Protein AF-A0A1Y6JTU7-F1 (afdb_monomer_lite)

pLDDT: mean 84.65, std 9.16, range [39.88, 95.94]

Structure (mmCIF, N/CA/C/O backbone):
data_AF-A0A1Y6JTU7-F1
#
_entry.id   AF-A0A1Y6JTU7-F1
#
loop_
_atom_site.group_PDB
_atom_site.id
_atom_site.type_symbol
_atom_site.label_atom_id
_atom_site.label_alt_id
_atom_site.label_comp_id
_atom_site.label_asym_id
_atom_site.label_entity_id
_atom_site.label_seq_id
_atom_site.pdbx_PDB_ins_code
_atom_site.Cartn_x
_atom_site.Cartn_y
_atom_site.Cartn_z
_atom_site.occupancy
_atom_site.B_iso_or_equiv
_atom_site.auth_seq_id
_atom_site.auth_comp_id
_atom_site.auth_asym_id
_atom_site.auth_atom_id
_atom_site.pdbx_PDB_model_num
ATOM 1 N N . MET A 1 1 ? -37.056 6.960 16.949 1.00 59.41 1 MET A N 1
ATOM 2 C CA . MET A 1 1 ? -37.155 6.283 18.255 1.00 59.41 1 MET A CA 1
ATOM 3 C C . MET A 1 1 ? -38.396 5.424 18.272 1.00 59.41 1 MET A C 1
ATOM 5 O O . MET A 1 1 ? -39.510 5.936 18.278 1.00 59.41 1 MET A O 1
ATOM 9 N N . THR A 1 2 ? -38.186 4.118 18.233 1.00 73.50 2 THR A N 1
ATOM 10 C CA . THR A 1 2 ? -39.236 3.115 18.401 1.00 73.50 2 THR A CA 1
ATOM 11 C C . THR A 1 2 ? -39.762 3.097 19.839 1.00 73.50 2 THR A C 1
ATOM 13 O O . THR A 1 2 ? -39.076 3.515 20.776 1.00 73.50 2 THR A O 1
ATOM 16 N N . THR A 1 3 ? -40.963 2.549 20.032 1.00 71.88 3 THR A N 1
ATOM 17 C CA . THR A 1 3 ? -41.598 2.350 21.348 1.00 71.88 3 THR A CA 1
ATOM 18 C C . THR A 1 3 ? -40.703 1.569 22.319 1.00 71.88 3 THR A C 1
ATOM 20 O O . THR A 1 3 ? -40.728 1.800 23.523 1.00 71.88 3 THR A O 1
ATOM 23 N N . GLN A 1 4 ? -39.867 0.675 21.789 1.00 77.12 4 GLN A N 1
ATOM 24 C CA . GLN A 1 4 ? -38.952 -0.156 22.567 1.00 77.12 4 GLN A CA 1
ATOM 25 C C . GLN A 1 4 ? -37.761 0.641 23.124 1.00 77.12 4 GLN A C 1
ATOM 27 O O . GLN A 1 4 ? -37.420 0.486 24.293 1.00 77.12 4 GLN A O 1
ATOM 32 N N . ASN A 1 5 ? -37.179 1.556 22.340 1.00 82.94 5 ASN A N 1
ATOM 33 C CA . ASN A 1 5 ? -36.104 2.434 22.823 1.00 82.94 5 ASN A CA 1
ATOM 34 C C . ASN A 1 5 ? -36.627 3.477 23.818 1.00 82.94 5 ASN A C 1
ATOM 36 O O . ASN A 1 5 ? -35.924 3.824 24.764 1.00 82.94 5 ASN A O 1
ATOM 40 N N . ALA A 1 6 ? -37.870 3.938 23.644 1.00 86.00 6 ALA A N 1
ATOM 41 C CA . ALA A 1 6 ? -38.525 4.810 24.616 1.00 86.00 6 ALA A CA 1
ATOM 42 C C . ALA A 1 6 ? -38.693 4.112 25.979 1.00 86.00 6 ALA A C 1
ATOM 44 O O . ALA A 1 6 ? -38.326 4.679 27.005 1.00 86.00 6 ALA A O 1
ATOM 45 N N . ALA A 1 7 ? -39.137 2.850 25.983 1.00 86.50 7 ALA A N 1
ATOM 46 C CA . ALA A 1 7 ? -39.297 2.069 27.210 1.00 86.50 7 ALA A CA 1
ATOM 47 C C . ALA A 1 7 ? -37.970 1.797 27.944 1.00 86.50 7 ALA A C 1
ATOM 49 O O . ALA A 1 7 ? -37.950 1.747 29.173 1.00 86.50 7 ALA A O 1
ATOM 50 N N . LEU A 1 8 ? -36.861 1.623 27.217 1.00 88.00 8 LEU A N 1
ATOM 51 C CA . LEU A 1 8 ? -35.533 1.470 27.826 1.00 88.00 8 LEU A CA 1
ATOM 52 C C . LEU A 1 8 ? -34.989 2.802 28.359 1.00 88.00 8 LEU A C 1
ATOM 54 O O . LEU A 1 8 ? -34.438 2.849 29.455 1.00 88.00 8 LEU A O 1
ATOM 58 N N . ARG A 1 9 ? -35.203 3.907 27.635 1.00 90.12 9 ARG A N 1
ATOM 59 C CA . ARG A 1 9 ? -34.860 5.259 28.103 1.00 90.12 9 ARG A CA 1
ATOM 60 C C . ARG A 1 9 ? -35.535 5.594 29.432 1.00 90.12 9 ARG A C 1
ATOM 62 O O . ARG A 1 9 ? -34.923 6.228 30.290 1.00 90.12 9 ARG A O 1
ATOM 69 N N . ASP A 1 10 ? -36.774 5.155 29.622 1.00 91.38 10 ASP A N 1
ATOM 70 C CA . ASP A 1 10 ? -37.523 5.419 30.850 1.00 91.38 10 ASP A CA 1
ATOM 71 C C . ASP A 1 10 ? -36.987 4.664 32.081 1.00 91.38 10 ASP A C 1
ATOM 73 O O . ASP A 1 10 ? -37.331 5.026 33.207 1.00 91.38 10 ASP A O 1
ATOM 77 N N . GLN A 1 11 ? -36.098 3.684 31.889 1.00 91.25 11 GLN A N 1
ATOM 78 C CA . GLN A 1 11 ? -35.405 2.954 32.961 1.00 91.25 11 GLN A CA 1
ATOM 79 C C . GLN A 1 11 ? -34.091 3.628 33.395 1.00 91.25 11 GLN A C 1
ATOM 81 O O . GLN A 1 11 ? -33.487 3.237 34.395 1.00 91.25 11 GLN A O 1
ATOM 86 N N . LEU A 1 12 ? -33.641 4.657 32.672 1.00 92.56 12 LEU A N 1
ATOM 87 C CA . LEU A 1 12 ? -32.449 5.417 33.037 1.00 92.56 12 LEU A CA 1
ATOM 88 C C . LEU A 1 12 ? -32.711 6.309 34.255 1.00 92.56 12 LEU A C 1
ATOM 90 O O . LEU A 1 12 ? -33.793 6.903 34.384 1.00 92.56 12 LEU A O 1
ATOM 94 N N . THR A 1 13 ? -31.686 6.460 35.099 1.00 92.06 13 THR A N 1
ATOM 95 C CA . THR A 1 13 ? -31.641 7.481 36.153 1.00 92.06 13 THR A CA 1
ATOM 96 C C . THR A 1 13 ? -31.798 8.879 35.544 1.00 92.06 13 THR A C 1
ATOM 98 O O . THR A 1 13 ? -31.496 9.074 34.362 1.00 92.06 13 THR A O 1
ATOM 101 N N . PRO A 1 14 ? -32.242 9.885 36.320 1.00 92.94 14 PRO A N 1
ATOM 102 C CA . PRO A 1 14 ? -32.401 11.249 35.813 1.00 92.94 14 PRO A CA 1
ATOM 103 C C . PRO A 1 14 ? -31.131 11.790 35.139 1.00 92.94 14 PRO A C 1
ATOM 105 O O . PRO A 1 14 ? -31.206 12.319 34.033 1.00 92.94 14 PRO A O 1
ATOM 108 N N . THR A 1 15 ? -29.967 11.562 35.756 1.00 90.81 15 THR A N 1
ATOM 109 C CA . THR A 1 15 ? -28.654 11.976 35.239 1.00 90.81 15 THR A CA 1
ATOM 110 C C . THR A 1 15 ? -28.316 11.298 33.908 1.00 90.81 15 THR A C 1
ATOM 112 O O . THR A 1 15 ? -27.954 11.966 32.939 1.00 90.81 15 THR A O 1
ATOM 115 N N . ASN A 1 16 ? -28.481 9.974 33.821 1.00 92.06 16 ASN A N 1
ATOM 116 C CA . ASN A 1 16 ? -28.172 9.220 32.603 1.00 92.06 16 ASN A CA 1
ATOM 117 C C . ASN A 1 16 ? -29.159 9.518 31.474 1.00 92.06 16 ASN A C 1
ATOM 119 O O . ASN A 1 16 ? -28.775 9.522 30.306 1.00 92.06 16 ASN A O 1
ATOM 123 N N . ARG A 1 17 ? -30.419 9.805 31.810 1.00 93.25 17 ARG A N 1
ATOM 124 C CA . ARG A 1 17 ? -31.448 10.199 30.845 1.00 93.25 17 ARG A CA 1
ATOM 125 C C . ARG A 1 17 ? -31.130 11.542 30.203 1.00 93.25 17 ARG A C 1
ATOM 127 O O . ARG A 1 17 ? -31.213 11.656 28.985 1.00 93.25 17 ARG A O 1
ATOM 134 N N . GLU A 1 18 ? -30.740 12.534 31.000 1.00 93.06 18 GLU A N 1
ATOM 135 C CA . GLU A 1 18 ? -30.355 13.847 30.481 1.00 93.06 18 GLU A CA 1
ATOM 136 C C . GLU A 1 18 ? -29.131 13.744 29.563 1.00 93.06 18 GLU A C 1
ATOM 138 O O . GLU A 1 18 ? -29.133 14.289 28.457 1.00 93.06 18 GLU A O 1
ATOM 143 N N . TYR A 1 19 ? -28.120 12.973 29.977 1.00 94.44 19 TYR A N 1
ATOM 144 C CA . TYR A 1 19 ? -26.952 12.693 29.145 1.00 94.44 19 TYR A CA 1
ATOM 145 C C . TYR A 1 19 ? -27.347 12.025 27.821 1.00 94.44 19 TYR A C 1
ATOM 147 O O . TYR A 1 19 ? -26.908 12.444 26.748 1.00 94.44 19 TYR A O 1
ATOM 155 N N . TRP A 1 20 ? -28.185 10.988 27.892 1.00 93.44 20 TRP A N 1
ATOM 156 C CA . TRP A 1 20 ? -28.657 10.235 26.735 1.00 93.44 20 TRP A CA 1
ATOM 157 C C . TRP A 1 20 ? -29.413 11.118 25.740 1.00 93.44 20 TRP A C 1
ATOM 159 O O . TRP A 1 20 ? -29.157 11.057 24.539 1.00 93.44 20 TRP A O 1
ATOM 169 N N . ASP A 1 21 ? -30.304 11.980 26.226 1.00 92.94 21 ASP A N 1
ATOM 170 C CA . ASP A 1 21 ? -31.085 12.873 25.373 1.00 92.94 21 ASP A CA 1
ATOM 171 C C . ASP A 1 21 ? -30.188 13.862 24.621 1.00 92.94 21 ASP A C 1
ATOM 173 O O . ASP A 1 21 ? -30.352 14.061 23.414 1.00 92.94 21 ASP A O 1
ATOM 177 N N . GLN A 1 22 ? -29.185 14.425 25.300 1.00 92.81 22 GLN A N 1
ATOM 178 C CA . GLN A 1 22 ? -28.187 15.285 24.662 1.00 92.81 22 GLN A CA 1
ATOM 179 C C . GLN A 1 22 ? -27.355 14.512 23.629 1.00 92.81 22 GLN A C 1
ATOM 181 O O . GLN A 1 22 ? -27.128 15.004 22.521 1.00 92.81 22 GLN A O 1
ATOM 186 N N . LEU A 1 23 ? -26.938 13.285 23.956 1.00 91.81 23 LEU A N 1
ATOM 187 C CA . LEU A 1 23 ? -26.170 12.425 23.059 1.00 91.81 23 LEU A CA 1
ATOM 188 C C . LEU A 1 23 ? -26.950 12.103 21.777 1.00 91.81 23 LEU A C 1
ATOM 190 O O . LEU A 1 23 ? -26.410 12.245 20.681 1.00 91.81 23 LEU A O 1
ATOM 194 N N . VAL A 1 24 ? -28.223 11.719 21.890 1.00 90.88 24 VAL A N 1
ATOM 195 C CA . VAL A 1 24 ? -29.084 11.394 20.742 1.00 90.88 24 VAL A CA 1
ATOM 196 C C . VAL A 1 24 ? -29.264 12.599 19.824 1.00 90.88 24 VAL A C 1
ATOM 198 O O . VAL A 1 24 ? -29.184 12.448 18.605 1.00 90.88 24 VAL A O 1
ATOM 201 N N . VAL A 1 25 ? -29.464 13.796 20.383 1.00 91.00 25 VAL A N 1
ATOM 202 C CA . VAL A 1 25 ? -29.568 15.030 19.589 1.00 91.00 25 VAL A CA 1
ATOM 203 C C . VAL A 1 25 ? -28.272 15.289 18.818 1.00 91.00 25 VAL A C 1
ATOM 205 O O . VAL A 1 25 ? -28.316 15.582 17.624 1.00 91.00 25 VAL A O 1
ATOM 208 N N . LEU A 1 26 ? -27.114 15.133 19.462 1.00 89.44 26 LEU A N 1
ATOM 209 C CA . LEU A 1 26 ? -25.813 15.331 18.817 1.00 89.44 26 LEU A CA 1
ATOM 210 C C . LEU A 1 26 ? -25.496 14.254 17.766 1.00 89.44 26 LEU A C 1
ATOM 212 O O . LEU A 1 26 ? -24.884 14.560 16.740 1.00 89.44 26 LEU A O 1
ATOM 216 N N . LEU A 1 27 ? -25.929 13.010 17.989 1.00 86.81 27 LEU A N 1
ATOM 217 C CA . LEU A 1 27 ? -25.833 11.919 17.016 1.00 86.81 27 LEU A CA 1
ATOM 218 C C . LEU A 1 27 ? -26.757 12.148 15.812 1.00 86.81 27 LEU A C 1
ATOM 220 O O . LEU A 1 27 ? -26.371 11.839 14.688 1.00 86.81 27 LEU A O 1
ATOM 224 N N . ALA A 1 28 ? -27.942 12.729 16.018 1.00 85.19 28 ALA A N 1
ATOM 225 C CA . ALA A 1 28 ? -28.868 13.088 14.942 1.00 85.19 28 ALA A CA 1
ATOM 226 C C . ALA A 1 28 ? -28.350 14.243 14.065 1.00 85.19 28 ALA A C 1
ATOM 228 O O . ALA A 1 28 ? -28.724 14.347 12.900 1.00 85.19 28 ALA A O 1
ATOM 229 N N . GLN A 1 29 ? -27.470 15.093 14.603 1.00 85.06 29 GLN A N 1
ATOM 230 C CA . GLN A 1 29 ? -26.796 16.159 13.853 1.00 85.06 29 GLN A CA 1
ATOM 231 C C . GLN A 1 29 ? -25.613 15.655 13.010 1.00 85.06 29 GLN A C 1
ATOM 233 O O . GLN A 1 29 ? -25.056 16.421 12.222 1.00 85.06 29 GLN A O 1
ATOM 238 N N . GLN A 1 30 ? -25.202 14.390 13.159 1.00 82.38 30 GLN A N 1
ATOM 239 C CA . GLN A 1 30 ? -24.129 13.825 12.345 1.00 82.38 30 GLN A CA 1
ATOM 240 C C . GLN A 1 30 ? -24.605 13.572 10.905 1.00 82.38 30 GLN A C 1
ATOM 242 O O . GLN A 1 30 ? -25.761 13.219 10.675 1.00 82.38 30 GLN A O 1
ATOM 247 N N . PRO A 1 31 ? -23.711 13.688 9.904 1.00 73.56 31 PRO A N 1
ATOM 248 C CA . PRO A 1 31 ? -24.047 13.442 8.499 1.00 73.56 31 PRO A CA 1
ATOM 249 C C . PRO A 1 31 ? -24.431 11.982 8.211 1.00 73.56 31 PRO A C 1
ATOM 251 O O . PRO A 1 31 ? -24.922 11.675 7.126 1.00 73.56 31 PRO A O 1
ATOM 254 N N . HIS A 1 32 ? -24.153 11.058 9.130 1.00 76.12 32 HIS A N 1
ATOM 255 C CA . HIS A 1 32 ? -24.568 9.664 9.039 1.00 76.12 32 HIS A CA 1
ATOM 256 C C . HIS A 1 32 ? -25.613 9.413 10.115 1.00 76.12 32 HIS A C 1
ATOM 258 O O . HIS A 1 32 ? -25.394 9.712 11.285 1.00 76.12 32 HIS A O 1
ATOM 264 N N . HIS A 1 33 ? -26.768 8.894 9.706 1.00 78.75 33 HIS A N 1
ATOM 265 C CA . HIS A 1 33 ? -27.871 8.670 10.626 1.00 78.75 33 HIS A CA 1
ATOM 266 C C . HIS A 1 33 ? -27.564 7.454 11.502 1.00 78.75 33 HIS A C 1
ATOM 268 O O . HIS A 1 33 ? -27.188 6.394 10.993 1.00 78.75 33 HIS A O 1
ATOM 274 N N . THR A 1 34 ? -27.733 7.594 12.817 1.00 80.81 34 THR A N 1
ATOM 275 C CA . THR A 1 34 ? -27.665 6.439 13.723 1.00 80.81 34 THR A CA 1
ATOM 276 C C . THR A 1 34 ? -28.959 5.655 13.550 1.00 80.81 34 THR A C 1
ATOM 278 O O . THR A 1 34 ? -30.043 6.246 13.563 1.00 80.81 34 THR A O 1
ATOM 281 N N . SER A 1 35 ? -28.865 4.347 13.328 1.00 82.50 35 SER A N 1
ATOM 282 C CA . SER A 1 35 ? -30.056 3.499 13.225 1.00 82.50 35 SER A CA 1
ATOM 283 C C . SER A 1 35 ? -30.702 3.287 14.598 1.00 82.50 35 SER A C 1
ATOM 285 O O . SER A 1 35 ? -30.019 3.309 15.622 1.00 82.50 35 SER A O 1
ATOM 287 N N . ASP A 1 36 ? -32.013 3.031 14.636 1.00 81.25 36 ASP A N 1
ATOM 288 C CA . ASP A 1 36 ? -32.709 2.725 15.896 1.00 81.25 36 ASP A CA 1
ATOM 289 C C . ASP A 1 36 ? -32.134 1.465 16.585 1.00 81.25 36 ASP A C 1
ATOM 291 O O . ASP A 1 36 ? -32.155 1.393 17.810 1.00 81.25 36 ASP A O 1
ATOM 295 N N . ALA A 1 37 ? -31.573 0.512 15.828 1.00 82.94 37 ALA A N 1
ATOM 296 C CA . ALA A 1 37 ? -30.894 -0.672 16.368 1.00 82.94 37 ALA A CA 1
ATOM 297 C C . ALA A 1 37 ? -29.562 -0.323 17.052 1.00 82.94 37 ALA A C 1
ATOM 299 O O . ALA A 1 37 ? -29.305 -0.755 18.166 1.00 82.94 37 ALA A O 1
ATOM 300 N N . GLN A 1 38 ? -28.746 0.536 16.437 1.00 84.38 38 GLN A N 1
ATOM 301 C CA . GLN A 1 38 ? -27.513 1.022 17.065 1.00 84.38 38 GLN A CA 1
ATOM 302 C C . GLN A 1 38 ? -27.799 1.843 18.325 1.00 84.38 38 GLN A C 1
ATOM 304 O O . GLN A 1 38 ? -27.090 1.724 19.318 1.00 84.38 38 GLN A O 1
ATOM 309 N N . LEU A 1 39 ? -28.851 2.669 18.297 1.00 87.94 39 LEU A N 1
ATOM 310 C CA . LEU A 1 39 ? -29.303 3.378 19.491 1.00 87.94 39 LEU A CA 1
ATOM 311 C C . LEU A 1 39 ? -29.757 2.401 20.575 1.00 87.94 39 LEU A C 1
ATOM 313 O O . LEU A 1 39 ? -29.442 2.632 21.733 1.00 87.94 39 LEU A O 1
ATOM 317 N N . HIS A 1 40 ? -30.454 1.323 20.210 1.00 88.19 40 HIS A N 1
ATOM 318 C CA . HIS A 1 40 ? -30.864 0.276 21.143 1.00 88.19 40 HIS A CA 1
ATOM 319 C C . HIS A 1 40 ? -29.658 -0.342 21.860 1.00 88.19 40 HIS A C 1
ATOM 321 O O . HIS A 1 40 ? -29.626 -0.337 23.086 1.00 88.19 40 HIS A O 1
ATOM 327 N N . ASP A 1 41 ? -28.637 -0.771 21.111 1.00 85.88 41 ASP A N 1
ATOM 328 C CA . ASP A 1 41 ? -27.434 -1.403 21.667 1.00 85.88 41 ASP A CA 1
ATOM 329 C C . ASP A 1 41 ? -26.699 -0.487 22.660 1.00 85.88 41 ASP A C 1
ATOM 331 O O . ASP A 1 41 ? -26.290 -0.922 23.739 1.00 85.88 41 ASP A O 1
ATOM 335 N N . LEU A 1 42 ? -26.570 0.805 22.331 1.00 90.56 42 LEU A N 1
ATOM 336 C CA . LEU A 1 42 ? -25.958 1.796 23.222 1.00 90.56 42 LEU A CA 1
ATOM 337 C C . LEU A 1 42 ? -26.777 2.009 24.501 1.00 90.56 42 LEU A C 1
ATOM 339 O O . LEU A 1 42 ? -26.204 2.159 25.579 1.00 90.56 42 LEU A O 1
ATOM 343 N N . LEU A 1 43 ? -28.108 2.019 24.387 1.00 92.00 43 LEU A N 1
ATOM 344 C CA . LEU A 1 43 ? -29.027 2.207 25.510 1.00 92.00 43 LEU A CA 1
ATOM 345 C C . LEU A 1 43 ? -29.004 0.995 26.449 1.00 92.00 43 LEU A C 1
ATOM 347 O O . LEU A 1 43 ? -28.955 1.158 27.666 1.00 92.00 43 LEU A O 1
ATOM 351 N N . THR A 1 44 ? -28.969 -0.217 25.894 1.00 90.94 44 THR A N 1
ATOM 352 C CA . THR A 1 44 ? -28.804 -1.455 26.663 1.00 90.94 44 THR A CA 1
ATOM 353 C C . THR A 1 44 ? -27.448 -1.492 27.366 1.00 90.94 44 THR A C 1
ATOM 355 O O . THR A 1 44 ? -27.390 -1.823 28.548 1.00 90.94 44 THR A O 1
ATOM 358 N N . GLY A 1 45 ? -26.366 -1.094 26.685 1.00 89.50 45 GLY A N 1
ATOM 359 C CA . GLY A 1 45 ? -25.041 -0.976 27.300 1.00 89.50 45 GLY A CA 1
ATOM 360 C C . GLY A 1 45 ? -25.022 0.007 28.475 1.00 89.50 45 GLY A C 1
ATOM 361 O O . GLY A 1 45 ? -24.500 -0.318 29.540 1.00 89.50 45 GLY A O 1
ATOM 362 N N . LEU A 1 46 ? -25.669 1.165 28.316 1.00 92.69 46 LEU A N 1
ATOM 363 C CA . LEU A 1 46 ? -25.789 2.164 29.377 1.00 92.69 46 LEU A CA 1
ATOM 364 C C . LEU A 1 46 ? -26.609 1.659 30.575 1.00 92.69 46 LEU A C 1
ATOM 366 O O . LEU A 1 46 ? -26.252 1.943 31.714 1.00 92.69 46 LEU A O 1
ATOM 370 N N . LEU A 1 47 ? -27.685 0.899 30.347 1.00 92.56 47 LEU A N 1
ATOM 371 C CA . LEU A 1 47 ? -28.472 0.304 31.434 1.00 92.56 47 LEU A CA 1
ATOM 372 C C . LEU A 1 47 ? -27.649 -0.701 32.250 1.00 92.56 47 LEU A C 1
ATOM 374 O O . LEU A 1 47 ? -27.703 -0.676 33.476 1.00 92.56 47 LEU A O 1
ATOM 378 N N . VAL A 1 48 ? -26.827 -1.522 31.592 1.00 92.00 48 VAL A N 1
ATOM 379 C CA . VAL A 1 48 ? -25.909 -2.449 32.278 1.00 92.00 48 VAL A CA 1
ATOM 380 C C . VAL A 1 48 ? -24.846 -1.691 33.082 1.00 92.00 48 VAL A C 1
ATOM 382 O O . VAL A 1 48 ? -24.520 -2.088 34.199 1.00 92.00 48 VAL A O 1
ATOM 385 N N . ALA A 1 49 ? -24.307 -0.593 32.547 1.00 89.75 49 ALA A N 1
ATOM 386 C CA . ALA A 1 49 ? -23.365 0.262 33.272 1.00 89.75 49 ALA A CA 1
ATOM 387 C C . ALA A 1 49 ? -24.025 0.906 34.504 1.00 89.75 49 ALA A C 1
ATOM 389 O O . ALA A 1 49 ? -23.473 0.890 35.603 1.00 89.75 49 ALA A O 1
ATOM 390 N N . GLN A 1 50 ? -25.270 1.362 34.358 1.00 93.62 50 GLN A N 1
ATOM 391 C CA . GLN A 1 50 ? -26.059 1.914 35.454 1.00 93.62 50 GLN A CA 1
ATOM 392 C C . GLN A 1 50 ? -26.321 0.888 36.569 1.00 93.62 50 GLN A C 1
ATOM 394 O O . GLN A 1 50 ? -26.259 1.242 37.746 1.00 93.62 50 GLN A O 1
ATOM 399 N N . GLU A 1 51 ? -26.578 -0.382 36.238 1.00 91.81 51 GLU A N 1
ATOM 400 C CA . GLU A 1 51 ? -26.687 -1.461 37.236 1.00 91.81 51 GLU A CA 1
ATOM 401 C C . GLU A 1 51 ? -25.387 -1.652 38.034 1.00 91.81 51 GLU A C 1
ATOM 403 O O . GLU A 1 51 ? -25.424 -2.042 39.202 1.00 91.81 51 GLU A O 1
ATOM 408 N N . ARG A 1 52 ? -24.239 -1.316 37.436 1.00 90.56 52 ARG A N 1
ATOM 409 C CA . ARG A 1 52 ? -22.916 -1.301 38.082 1.00 90.56 52 ARG A CA 1
ATOM 410 C C . ARG A 1 52 ? -22.600 0.016 38.793 1.00 90.56 52 ARG A C 1
ATOM 412 O O . ARG A 1 52 ? -21.481 0.183 39.265 1.00 90.56 52 ARG A O 1
ATOM 419 N N . GLN A 1 53 ? -23.577 0.918 38.907 1.00 89.00 53 GLN A N 1
ATOM 420 C CA . GLN A 1 53 ? -23.428 2.262 39.475 1.00 89.00 53 GLN A CA 1
ATOM 421 C C . GLN A 1 53 ? -22.457 3.162 38.690 1.00 89.00 53 GLN A C 1
ATOM 423 O O . GLN A 1 53 ? -21.908 4.106 39.253 1.00 89.00 53 GLN A O 1
ATOM 428 N N . GLU A 1 54 ? -22.256 2.891 37.399 1.00 89.62 54 GLU A N 1
ATOM 429 C CA . GLU A 1 54 ? -21.495 3.760 36.501 1.00 89.62 54 GLU A CA 1
ATOM 430 C C . GLU A 1 54 ? -22.429 4.783 35.839 1.00 89.62 54 GLU A C 1
ATOM 432 O O . GLU A 1 54 ? -23.478 4.443 35.278 1.00 89.62 54 GLU A O 1
ATOM 437 N N . ASP A 1 55 ? -22.035 6.055 35.884 1.00 89.81 55 ASP A N 1
ATOM 438 C CA . ASP A 1 55 ? -22.757 7.130 35.204 1.00 89.81 55 ASP A CA 1
ATOM 439 C C . ASP A 1 55 ? -22.440 7.147 33.700 1.00 89.81 55 ASP A C 1
ATOM 441 O O . ASP A 1 55 ? -21.367 6.736 33.251 1.00 89.81 55 ASP A O 1
ATOM 445 N N . ALA A 1 56 ? -23.342 7.706 32.891 1.00 88.69 56 ALA A N 1
ATOM 446 C CA . ALA A 1 56 ? -23.195 7.782 31.436 1.00 88.69 56 ALA A CA 1
ATOM 447 C C . ALA A 1 56 ? -21.897 8.481 30.995 1.00 88.69 56 ALA A C 1
ATOM 449 O O . ALA A 1 56 ? -21.282 8.088 30.005 1.00 88.69 56 ALA A O 1
ATOM 450 N N . SER A 1 57 ? -21.447 9.490 31.745 1.00 88.50 57 SER A N 1
ATOM 451 C CA . SER A 1 57 ? -20.181 10.180 31.481 1.00 88.50 57 SER A CA 1
ATOM 452 C C . SER A 1 57 ? -18.961 9.283 31.701 1.00 88.50 57 SER A C 1
ATOM 454 O O . SER A 1 57 ? -17.968 9.428 30.991 1.00 88.50 57 SER A O 1
ATOM 456 N N . GLN A 1 58 ? -19.034 8.337 32.640 1.00 87.75 58 GLN A N 1
ATOM 457 C CA . GLN A 1 58 ? -17.986 7.349 32.887 1.00 87.75 58 GLN A CA 1
ATOM 458 C C . GLN A 1 58 ? -18.021 6.253 31.822 1.00 87.75 58 GLN A C 1
ATOM 460 O O . GLN A 1 58 ? -16.981 5.928 31.255 1.00 87.75 58 GLN A O 1
ATOM 465 N N . PHE A 1 59 ? -19.214 5.760 31.482 1.00 89.94 59 PHE A N 1
ATOM 466 C CA . PHE A 1 59 ? -19.399 4.723 30.467 1.00 89.94 59 PHE A CA 1
ATOM 467 C C . PHE A 1 59 ? -18.961 5.178 29.064 1.00 89.94 59 PHE A C 1
ATOM 469 O O . PHE A 1 59 ? -18.240 4.464 28.368 1.00 89.94 59 PHE A O 1
ATOM 476 N N . PHE A 1 60 ? -19.355 6.384 28.644 1.00 87.12 60 PHE A N 1
ATOM 477 C CA . PHE A 1 60 ? -19.001 6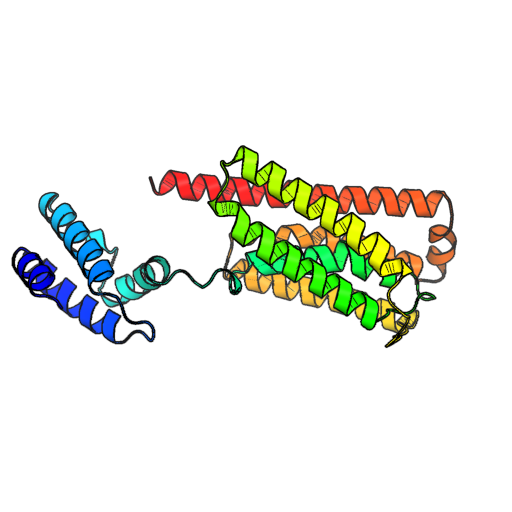.926 27.327 1.00 87.12 60 PHE A CA 1
ATOM 478 C C . PHE A 1 60 ? -17.676 7.708 27.305 1.00 87.12 60 PHE A C 1
ATOM 480 O O . PHE A 1 60 ? -17.203 8.080 26.226 1.00 87.12 60 PHE A O 1
ATOM 487 N N . GLY A 1 61 ? -17.056 7.929 28.470 1.00 85.00 61 GLY A N 1
ATOM 488 C CA . GLY A 1 61 ? -15.717 8.506 28.593 1.00 85.00 61 GLY A CA 1
ATOM 489 C C . GLY A 1 61 ? -15.638 10.023 28.396 1.00 85.00 61 GLY A C 1
ATOM 490 O O . GLY A 1 61 ? -14.676 10.506 27.801 1.00 85.00 61 GLY A O 1
ATOM 491 N N . GLY A 1 62 ? -16.625 10.781 28.877 1.00 89.31 62 GLY A N 1
ATOM 492 C CA . GLY A 1 62 ? -16.603 12.246 28.856 1.00 89.31 62 GLY A CA 1
ATOM 493 C C . GLY A 1 62 ? -17.979 12.886 28.713 1.00 89.31 62 GLY A C 1
ATOM 494 O O . GLY A 1 62 ? -19.013 12.297 29.034 1.00 89.31 62 GLY A O 1
ATOM 495 N N . THR A 1 63 ? -18.000 14.122 28.223 1.00 90.44 63 THR A N 1
ATOM 496 C CA . THR A 1 63 ? -19.236 14.853 27.897 1.00 90.44 63 THR A CA 1
ATOM 497 C C . THR A 1 63 ? -19.947 14.246 26.677 1.00 90.44 63 THR A C 1
ATOM 499 O O . THR A 1 63 ? -19.289 13.611 25.852 1.00 90.44 63 THR A O 1
ATOM 502 N N . PRO A 1 64 ? -21.262 14.477 26.473 1.00 88.19 64 PRO A N 1
ATOM 503 C CA . PRO A 1 64 ? -21.975 13.962 25.298 1.00 88.19 64 PRO A CA 1
ATOM 504 C C . PRO A 1 64 ? -21.315 14.353 23.966 1.00 88.19 64 PRO A C 1
ATOM 506 O O . PRO A 1 64 ? -21.278 13.563 23.026 1.00 88.19 64 PRO A O 1
ATOM 509 N N . ALA A 1 65 ? -20.728 15.552 23.886 1.00 86.88 65 ALA A N 1
ATOM 510 C CA . ALA A 1 65 ? -20.011 16.019 22.699 1.00 86.88 65 ALA A CA 1
ATOM 511 C C . ALA A 1 65 ? -18.706 15.246 22.435 1.00 86.88 65 ALA A C 1
ATOM 513 O O . ALA A 1 65 ? -18.364 14.988 21.278 1.00 86.88 65 ALA A O 1
ATOM 514 N N . GLU A 1 66 ? -17.977 14.866 23.484 1.00 84.88 66 GLU A N 1
ATOM 515 C CA . GLU A 1 66 ? -16.781 14.022 23.381 1.00 84.88 66 GLU A CA 1
ATOM 516 C C . GLU A 1 66 ? -17.158 12.578 23.049 1.00 84.88 66 GLU A C 1
ATOM 518 O O . GLU A 1 66 ? -16.556 11.980 22.155 1.00 84.88 66 GLU A O 1
ATOM 523 N N . ALA A 1 67 ? -18.221 12.067 23.674 1.00 86.75 67 ALA A N 1
ATOM 524 C CA . ALA A 1 67 ? -18.783 10.754 23.399 1.00 86.75 67 ALA A CA 1
ATOM 525 C C . ALA A 1 67 ? -19.235 10.605 21.941 1.00 86.75 67 ALA A C 1
ATOM 527 O O . ALA A 1 67 ? -18.981 9.579 21.322 1.00 86.75 67 ALA A O 1
ATOM 528 N N . VAL A 1 68 ? -19.830 11.632 21.321 1.00 87.94 68 VAL A N 1
ATOM 529 C CA . VAL A 1 68 ? -20.153 11.566 19.885 1.00 87.94 68 VAL A CA 1
ATOM 530 C C . VAL A 1 68 ? -18.904 11.369 19.032 1.00 87.94 68 VAL A C 1
ATOM 532 O O . VAL A 1 68 ? -18.970 10.630 18.052 1.00 87.94 68 VAL A O 1
ATOM 535 N N . ARG A 1 69 ? -17.758 11.968 19.382 1.00 80.81 69 ARG A N 1
ATOM 536 C CA . ARG A 1 69 ? -16.502 11.809 18.622 1.00 80.81 69 ARG A CA 1
ATOM 537 C C . ARG A 1 69 ? -15.915 10.406 18.746 1.00 80.81 69 ARG A C 1
ATOM 539 O O . ARG A 1 69 ? -15.334 9.905 17.786 1.00 80.81 69 ARG A O 1
ATOM 546 N N . THR A 1 70 ? -16.046 9.777 19.909 1.00 80.44 70 THR A N 1
ATOM 547 C CA . THR A 1 70 ? -15.581 8.401 20.125 1.00 80.44 70 THR A CA 1
ATOM 548 C C . THR A 1 70 ? -16.546 7.399 19.494 1.00 80.44 70 THR A C 1
ATOM 550 O O . THR A 1 70 ? -16.121 6.507 18.762 1.00 80.44 70 THR A O 1
ATOM 553 N N . LEU A 1 71 ? -17.852 7.598 19.678 1.00 83.38 71 LEU A N 1
ATOM 554 C CA . LEU A 1 71 ? -18.904 6.750 19.122 1.00 83.38 71 LEU A CA 1
ATOM 555 C C . LEU A 1 71 ? -18.992 6.838 17.600 1.00 83.38 71 LEU A C 1
ATOM 557 O O . LEU A 1 71 ? -19.257 5.822 16.965 1.00 83.38 71 LEU A O 1
ATOM 561 N N . THR A 1 72 ? -18.713 7.996 16.987 1.00 77.12 72 THR A N 1
ATOM 562 C CA . THR A 1 72 ? -18.721 8.122 15.516 1.00 77.12 72 THR A CA 1
ATOM 563 C C . THR A 1 72 ? -17.764 7.131 14.858 1.00 77.12 72 THR A C 1
ATOM 565 O O . THR A 1 72 ? -18.089 6.556 13.821 1.00 77.12 72 THR A O 1
ATOM 568 N N . ALA A 1 73 ? -16.597 6.907 15.467 1.00 68.19 73 ALA A N 1
ATOM 569 C CA . ALA A 1 73 ? -15.599 5.977 14.951 1.00 68.19 73 ALA A CA 1
ATOM 570 C C . ALA A 1 73 ? -16.054 4.509 15.027 1.00 68.19 73 ALA A C 1
ATOM 572 O O . ALA A 1 73 ? -15.665 3.705 14.180 1.00 68.19 73 ALA A O 1
ATOM 573 N N . THR A 1 74 ? -16.881 4.172 16.020 1.00 72.94 74 THR A N 1
ATOM 574 C CA . THR A 1 74 ? -17.363 2.806 16.274 1.00 72.94 74 THR A CA 1
ATOM 575 C C . THR A 1 74 ? -18.659 2.500 15.521 1.00 72.94 74 THR A C 1
ATOM 577 O O . THR A 1 74 ? -18.799 1.423 14.950 1.00 72.94 74 THR A O 1
ATOM 580 N N . LEU A 1 75 ? -19.601 3.447 15.492 1.00 75.06 75 LEU A N 1
ATOM 581 C CA . LEU A 1 75 ? -20.932 3.285 14.892 1.00 75.06 75 LEU A CA 1
ATOM 582 C C . LEU A 1 75 ? -20.913 3.373 13.367 1.00 75.06 75 LEU A C 1
ATOM 584 O O . LEU A 1 75 ? -21.712 2.716 12.698 1.00 75.06 75 LEU A O 1
ATOM 588 N N . TRP A 1 76 ? -19.998 4.168 12.814 1.00 71.38 76 TRP A N 1
ATOM 589 C CA . TRP A 1 76 ? -19.831 4.323 11.373 1.00 71.38 76 TRP A CA 1
ATOM 590 C C . TRP A 1 76 ? -18.403 3.958 10.976 1.00 71.38 76 TRP A C 1
ATOM 592 O O . TRP A 1 76 ? -17.598 4.841 10.655 1.00 71.38 76 TRP A O 1
ATOM 602 N N . PRO A 1 77 ? -18.061 2.654 10.988 1.00 62.66 77 PRO A N 1
ATOM 603 C CA . PRO A 1 77 ? -16.775 2.216 10.482 1.00 62.66 77 PRO A CA 1
ATOM 604 C C . PRO A 1 77 ? -16.640 2.698 9.037 1.00 62.66 77 PRO A C 1
ATOM 606 O O . PRO A 1 77 ? -17.539 2.510 8.212 1.00 62.66 77 PRO A O 1
ATOM 609 N N . ARG A 1 78 ? -15.520 3.367 8.734 1.00 59.50 78 ARG A N 1
ATOM 610 C CA . ARG A 1 78 ? -15.258 3.861 7.378 1.00 59.50 78 ARG A CA 1
ATOM 611 C C . ARG A 1 78 ? -15.397 2.704 6.391 1.00 59.50 78 ARG A C 1
ATOM 613 O O . ARG A 1 78 ? -14.907 1.609 6.684 1.00 59.50 78 ARG A O 1
ATOM 620 N N . PRO A 1 79 ? -16.013 2.933 5.220 1.00 58.69 79 PRO A N 1
ATOM 621 C CA . PRO A 1 79 ? -16.103 1.886 4.226 1.00 58.69 79 PRO A CA 1
ATOM 622 C C . PRO A 1 79 ? -14.697 1.386 3.894 1.00 58.69 79 PRO A C 1
ATOM 624 O O . PRO A 1 79 ? -13.753 2.171 3.780 1.00 58.69 79 PRO A O 1
ATOM 627 N N . TRP A 1 80 ? -14.556 0.068 3.771 1.00 54.75 80 TRP A N 1
ATOM 628 C CA . TRP A 1 80 ? -13.258 -0.604 3.681 1.00 54.75 80 TRP A CA 1
ATOM 629 C C . TRP A 1 80 ? -12.393 -0.071 2.525 1.00 54.75 80 TRP A C 1
ATOM 631 O O . TRP A 1 80 ? -11.173 -0.003 2.653 1.00 54.75 80 TRP A O 1
ATOM 641 N N . TRP A 1 81 ? -13.014 0.400 1.437 1.00 54.09 81 TRP A N 1
ATOM 642 C CA . TRP A 1 81 ? -12.327 0.999 0.289 1.00 54.09 81 TRP A CA 1
ATOM 643 C C . TRP A 1 81 ? -11.679 2.364 0.570 1.00 54.09 81 TRP A C 1
ATOM 645 O O . TRP A 1 81 ? -10.883 2.844 -0.232 1.00 54.09 81 TRP A O 1
ATOM 655 N N . LEU A 1 82 ? -12.007 2.993 1.701 1.00 57.94 82 LEU A N 1
ATOM 656 C CA . LEU A 1 82 ? -11.457 4.272 2.157 1.00 57.94 82 LEU A CA 1
ATOM 657 C C . LEU A 1 82 ? -10.407 4.109 3.270 1.00 57.94 82 LEU A C 1
ATOM 659 O O . LEU A 1 82 ? -9.929 5.105 3.820 1.00 57.94 82 LEU A O 1
ATOM 663 N N . THR A 1 83 ? -10.067 2.872 3.642 1.00 68.56 83 THR A N 1
ATOM 664 C CA . THR A 1 83 ? -9.039 2.600 4.654 1.00 68.56 83 THR A CA 1
ATOM 665 C C . THR A 1 83 ? -7.639 2.759 4.060 1.00 68.56 83 THR A C 1
ATOM 667 O O . THR A 1 83 ? -7.398 2.418 2.900 1.00 68.56 83 THR A O 1
ATOM 670 N N . SER A 1 84 ? -6.686 3.278 4.846 1.00 67.12 84 SER A N 1
ATOM 671 C CA . SER A 1 84 ? -5.282 3.404 4.412 1.00 67.12 84 SER A CA 1
ATOM 672 C C . SER A 1 84 ? -4.666 2.062 4.024 1.00 67.12 84 SER A C 1
ATOM 674 O O . SER A 1 84 ? -3.748 2.015 3.212 1.00 67.12 84 SER A O 1
ATOM 676 N N . ASP A 1 85 ? -5.193 0.976 4.585 1.00 73.38 85 ASP A N 1
ATOM 677 C CA . ASP A 1 85 ? -4.715 -0.381 4.360 1.00 73.38 85 ASP A CA 1
ATOM 678 C C . ASP A 1 85 ? -4.956 -0.844 2.917 1.00 73.38 85 ASP A C 1
ATOM 680 O O . ASP A 1 85 ? -4.173 -1.642 2.409 1.00 73.38 85 ASP A O 1
ATOM 684 N N . LEU A 1 86 ? -5.955 -0.299 2.206 1.00 79.94 86 LEU A N 1
ATOM 685 C CA . LEU A 1 86 ? -6.147 -0.621 0.790 1.00 79.94 86 LEU A CA 1
ATOM 686 C C . LEU A 1 86 ? -5.102 0.056 -0.106 1.00 79.94 86 LEU A C 1
ATOM 688 O O . LEU A 1 86 ? -4.785 -0.478 -1.160 1.00 79.94 86 LEU A O 1
ATOM 692 N N . TRP A 1 87 ? -4.503 1.175 0.313 1.00 83.88 87 TRP A N 1
ATOM 693 C CA . TRP A 1 87 ? -3.413 1.810 -0.440 1.00 83.88 87 TRP A CA 1
ATOM 694 C C . TRP A 1 87 ? -2.128 0.986 -0.422 1.00 83.88 87 TRP A C 1
ATOM 696 O O . TRP A 1 87 ? -1.354 1.050 -1.375 1.00 83.88 87 TRP A O 1
ATOM 706 N N . PHE A 1 88 ? -1.917 0.190 0.627 1.00 86.75 88 PHE A N 1
ATOM 707 C CA . PHE A 1 88 ? -0.736 -0.655 0.766 1.00 86.75 88 PHE A CA 1
ATOM 708 C C . PHE A 1 88 ? -0.518 -1.591 -0.438 1.00 86.75 88 PHE A C 1
ATOM 710 O O . PHE A 1 88 ? 0.538 -1.478 -1.059 1.00 86.75 88 PHE A O 1
ATOM 717 N N . PRO A 1 89 ? -1.475 -2.449 -0.857 1.00 87.19 89 PRO A N 1
ATOM 718 C CA . PRO A 1 89 ? -1.283 -3.317 -2.017 1.00 87.19 89 PRO A CA 1
ATOM 719 C C . PRO A 1 89 ? -1.106 -2.543 -3.328 1.00 87.19 89 PRO A C 1
ATOM 721 O O . PRO A 1 89 ? -0.332 -2.984 -4.169 1.00 87.19 89 PRO A O 1
ATOM 724 N N . PHE A 1 90 ? -1.748 -1.381 -3.514 1.00 89.94 90 PHE A N 1
ATOM 725 C CA . PHE A 1 90 ? -1.525 -0.555 -4.711 1.00 89.94 90 PHE A CA 1
ATOM 726 C C . PHE A 1 90 ? -0.105 0.005 -4.771 1.00 89.94 90 PHE A C 1
ATOM 728 O O . PHE A 1 90 ? 0.533 -0.036 -5.825 1.00 89.94 90 PHE A O 1
ATOM 735 N N . ILE A 1 91 ? 0.402 0.525 -3.653 1.00 88.38 91 ILE A N 1
ATOM 736 C CA . ILE A 1 91 ? 1.751 1.089 -3.586 1.00 88.38 91 ILE A CA 1
ATOM 737 C C . ILE A 1 91 ? 2.785 -0.035 -3.704 1.00 88.38 91 ILE A C 1
ATOM 739 O O . ILE A 1 91 ? 3.691 0.081 -4.523 1.00 88.38 91 ILE A O 1
ATOM 743 N N . LEU A 1 92 ? 2.601 -1.150 -2.990 1.00 89.00 92 LEU A N 1
ATOM 744 C CA . LEU A 1 92 ? 3.460 -2.333 -3.092 1.00 89.00 92 LEU A CA 1
ATOM 745 C C . LEU A 1 92 ? 3.520 -2.862 -4.530 1.00 89.00 92 LEU A C 1
ATOM 747 O O . LEU A 1 92 ? 4.598 -3.105 -5.058 1.00 89.00 92 LEU A O 1
ATOM 751 N N . PHE A 1 93 ? 2.375 -2.976 -5.203 1.00 88.94 93 PHE A N 1
ATOM 752 C CA . PHE A 1 93 ? 2.317 -3.394 -6.603 1.00 88.94 93 PHE A CA 1
ATOM 753 C C . PHE A 1 93 ? 3.037 -2.410 -7.532 1.00 88.94 93 PHE A C 1
ATOM 755 O O . PHE A 1 93 ? 3.742 -2.810 -8.458 1.00 88.94 93 PHE A O 1
ATOM 762 N N . THR A 1 94 ? 2.897 -1.110 -7.267 1.00 87.62 94 THR A N 1
ATOM 763 C CA . THR A 1 94 ? 3.598 -0.066 -8.022 1.00 87.62 94 THR A CA 1
ATOM 764 C C . THR A 1 94 ? 5.111 -0.199 -7.857 1.00 87.62 94 THR A C 1
ATOM 766 O O . THR A 1 94 ? 5.829 -0.168 -8.852 1.00 87.62 94 THR A O 1
ATOM 769 N N . ILE A 1 95 ? 5.603 -0.395 -6.633 1.00 84.62 95 ILE A N 1
ATOM 770 C CA . ILE A 1 95 ? 7.039 -0.529 -6.354 1.00 84.62 95 ILE A CA 1
ATOM 771 C C . ILE A 1 95 ? 7.594 -1.851 -6.896 1.00 84.62 95 ILE A C 1
ATOM 773 O O . ILE A 1 95 ? 8.661 -1.851 -7.496 1.00 84.62 95 ILE A O 1
ATOM 777 N N . GLY A 1 96 ? 6.864 -2.957 -6.738 1.00 81.06 96 GLY A N 1
ATOM 778 C CA . GLY A 1 96 ? 7.342 -4.294 -7.093 1.00 81.06 96 GLY A CA 1
ATOM 779 C C . GLY A 1 96 ? 7.209 -4.658 -8.573 1.00 81.06 96 GLY A C 1
ATOM 780 O O . GLY A 1 96 ? 7.980 -5.474 -9.068 1.00 81.06 96 GLY A O 1
ATOM 781 N N . ILE A 1 97 ? 6.251 -4.075 -9.304 1.00 80.38 97 ILE A N 1
ATOM 782 C CA . ILE A 1 97 ? 5.976 -4.450 -10.705 1.00 80.38 97 ILE A CA 1
ATOM 783 C C . ILE A 1 97 ? 6.215 -3.293 -11.671 1.00 80.38 97 ILE A C 1
ATOM 785 O O . ILE A 1 97 ? 6.833 -3.484 -12.718 1.00 80.38 97 ILE A O 1
ATOM 789 N N . ILE A 1 98 ? 5.761 -2.085 -11.337 1.00 77.38 98 ILE A N 1
ATOM 790 C CA . ILE A 1 98 ? 5.852 -0.941 -12.254 1.00 77.38 98 ILE A CA 1
ATOM 791 C C . ILE A 1 98 ? 7.234 -0.295 -12.179 1.00 77.38 98 ILE A C 1
ATOM 793 O O . ILE A 1 98 ? 7.883 -0.083 -13.204 1.00 77.38 98 ILE A O 1
ATOM 797 N N . LEU A 1 99 ? 7.715 0.001 -10.975 1.00 76.81 99 LEU A N 1
ATOM 798 C CA . LEU A 1 99 ? 8.964 0.727 -10.770 1.00 76.81 99 LEU A CA 1
ATOM 799 C C . LEU A 1 99 ? 10.193 0.026 -11.382 1.00 76.81 99 LEU A C 1
ATOM 801 O O . LEU A 1 99 ? 11.010 0.732 -11.975 1.00 76.81 99 LEU A O 1
ATOM 805 N N . PRO A 1 100 ? 10.314 -1.320 -11.378 1.00 71.88 100 PRO A N 1
ATOM 806 C CA . PRO A 1 100 ? 11.420 -2.013 -12.029 1.00 71.88 100 PRO A CA 1
ATOM 807 C C . PRO A 1 100 ? 11.437 -1.811 -13.544 1.00 71.88 100 PRO A C 1
ATOM 809 O O . PRO A 1 100 ? 12.505 -1.673 -14.136 1.00 71.88 100 PRO A O 1
ATOM 812 N N . THR A 1 101 ? 10.270 -1.691 -14.186 1.00 71.12 101 THR A N 1
ATOM 813 C CA . THR A 1 101 ? 10.208 -1.347 -15.618 1.00 71.12 101 THR A CA 1
ATOM 814 C C . THR A 1 101 ? 10.689 0.080 -15.881 1.00 71.12 101 THR A C 1
ATOM 816 O O . THR A 1 101 ? 11.286 0.351 -16.920 1.00 71.12 101 THR A O 1
ATOM 819 N N . ALA A 1 102 ? 10.537 0.973 -14.898 1.00 67.19 102 ALA A N 1
ATOM 820 C CA . ALA A 1 102 ? 11.083 2.322 -14.928 1.00 67.19 102 ALA A CA 1
ATOM 821 C C . ALA A 1 102 ? 12.575 2.395 -14.539 1.00 67.19 102 ALA A C 1
ATOM 823 O O . ALA A 1 102 ? 13.170 3.464 -14.667 1.00 67.19 102 ALA A O 1
ATOM 824 N N . ILE A 1 103 ? 13.229 1.314 -14.097 1.00 67.25 103 ILE A N 1
ATOM 825 C CA . ILE A 1 103 ? 14.680 1.315 -13.821 1.00 67.25 103 ILE A CA 1
ATOM 826 C C . ILE A 1 103 ? 15.464 1.491 -15.123 1.00 67.25 103 ILE A C 1
ATOM 828 O O . ILE A 1 103 ? 16.412 2.278 -15.186 1.00 67.25 103 ILE A O 1
ATOM 832 N N . LEU A 1 104 ? 15.042 0.800 -16.182 1.00 66.88 104 LEU A N 1
ATOM 833 C CA . LEU A 1 104 ? 15.750 0.785 -17.454 1.00 66.88 104 LEU A CA 1
ATOM 834 C C . LEU A 1 104 ? 15.340 1.992 -18.313 1.00 66.88 104 LEU A C 1
ATOM 836 O O . LEU A 1 104 ? 14.203 2.063 -18.773 1.00 66.88 104 LEU A O 1
ATOM 840 N N . PRO A 1 105 ? 16.254 2.937 -18.608 1.00 62.44 105 PRO A N 1
ATOM 841 C CA . PRO A 1 105 ? 15.923 4.150 -19.363 1.00 62.44 105 PRO A CA 1
ATOM 842 C C . PRO A 1 105 ? 15.536 3.882 -20.827 1.00 62.44 105 PRO A C 1
ATOM 844 O O . PRO A 1 105 ? 15.044 4.785 -21.498 1.00 62.44 105 PRO A O 1
ATOM 847 N N . ALA A 1 106 ? 15.788 2.670 -21.327 1.00 66.38 106 ALA A N 1
ATOM 848 C CA . ALA A 1 106 ? 15.508 2.266 -22.701 1.00 66.38 106 ALA A CA 1
ATOM 849 C C . ALA A 1 106 ? 14.134 1.598 -22.879 1.00 66.38 106 ALA A C 1
ATOM 851 O O . ALA A 1 106 ? 13.700 1.415 -24.015 1.00 66.38 106 ALA A O 1
ATOM 852 N N . VAL A 1 107 ? 13.450 1.230 -21.789 1.00 70.56 107 VAL A N 1
ATOM 853 C CA . VAL A 1 107 ? 12.160 0.535 -21.857 1.00 70.56 107 VAL A CA 1
ATOM 854 C C . VAL A 1 107 ? 11.038 1.560 -21.672 1.00 70.56 107 VAL A C 1
ATOM 856 O O . VAL A 1 107 ? 10.972 2.197 -20.618 1.00 70.56 107 VAL A O 1
ATOM 859 N N . PRO A 1 108 ? 10.169 1.777 -22.677 1.00 79.12 108 PRO A N 1
ATOM 860 C CA . PRO A 1 108 ? 9.025 2.661 -22.508 1.00 79.12 108 PRO A CA 1
ATOM 861 C C . PRO A 1 108 ? 8.021 2.054 -21.530 1.00 79.12 108 PRO A C 1
ATOM 863 O O . PRO A 1 108 ? 7.724 0.858 -21.583 1.00 79.12 108 PRO A O 1
ATOM 866 N N . LEU A 1 109 ? 7.438 2.903 -20.688 1.00 82.69 109 LEU A N 1
ATOM 867 C CA . LEU A 1 109 ? 6.272 2.532 -19.897 1.00 82.69 109 LEU A CA 1
ATOM 868 C C . LEU A 1 109 ? 5.065 2.442 -20.830 1.00 82.69 109 LEU A C 1
ATOM 870 O O . LEU A 1 109 ? 4.774 3.386 -21.565 1.00 82.69 109 LEU A O 1
ATOM 874 N N . GLN A 1 110 ? 4.378 1.305 -20.813 1.00 87.94 110 GLN A N 1
ATOM 875 C CA . GLN A 1 110 ? 3.220 1.058 -21.668 1.00 87.94 110 GLN A CA 1
ATOM 876 C C . GLN A 1 110 ? 1.943 1.289 -20.860 1.00 87.94 110 GLN A C 1
ATOM 878 O O . GLN A 1 110 ? 1.578 0.459 -20.029 1.00 87.94 110 GLN A O 1
ATOM 883 N N . ALA A 1 111 ? 1.248 2.405 -21.090 1.00 86.81 111 ALA A N 1
ATOM 884 C CA . ALA A 1 111 ? 0.065 2.752 -20.300 1.00 86.81 111 ALA A CA 1
ATOM 885 C C . ALA A 1 111 ? -1.070 1.727 -20.429 1.00 86.81 111 ALA A C 1
ATOM 887 O O . ALA A 1 111 ? -1.765 1.459 -19.454 1.00 86.81 111 ALA A O 1
ATOM 888 N N . SER A 1 112 ? -1.223 1.115 -21.605 1.00 89.25 112 SER A N 1
ATOM 889 C CA . SER A 1 112 ? -2.155 -0.001 -21.830 1.00 89.25 112 SER A CA 1
ATOM 890 C C . SER A 1 112 ? -1.861 -1.198 -20.922 1.00 89.25 112 SER A C 1
ATOM 892 O O . SER A 1 112 ? -2.760 -1.686 -20.238 1.00 89.25 112 SER A O 1
ATOM 894 N N . LEU A 1 113 ? -0.599 -1.631 -20.856 1.00 89.62 113 LEU A N 1
ATOM 895 C CA . LEU A 1 113 ? -0.177 -2.708 -19.965 1.00 89.62 113 LEU A CA 1
ATOM 896 C C . LEU A 1 113 ? -0.387 -2.318 -18.500 1.00 89.62 113 LEU A C 1
ATOM 898 O O . LEU A 1 113 ? -0.970 -3.095 -17.753 1.00 89.62 113 LEU A O 1
ATOM 902 N N . MET A 1 114 ? 0.002 -1.103 -18.106 1.00 89.12 114 MET A N 1
ATOM 903 C CA . MET A 1 114 ? -0.207 -0.607 -16.742 1.00 89.12 114 MET A CA 1
ATOM 904 C C . MET A 1 114 ? -1.693 -0.610 -16.358 1.00 89.12 114 MET A C 1
ATOM 906 O O . MET A 1 114 ? -2.044 -1.071 -15.275 1.00 89.12 114 MET A O 1
ATOM 910 N N . ALA A 1 115 ? -2.580 -0.157 -17.248 1.00 90.69 115 ALA A N 1
ATOM 911 C CA . ALA A 1 115 ? -4.022 -0.156 -17.012 1.00 90.69 115 ALA A CA 1
ATOM 912 C C . ALA A 1 115 ? -4.564 -1.575 -16.782 1.00 90.69 115 ALA A C 1
ATOM 914 O O . ALA A 1 115 ? -5.330 -1.795 -15.845 1.00 90.69 115 ALA A O 1
ATOM 915 N N . VAL A 1 116 ? -4.125 -2.551 -17.584 1.00 91.94 116 VAL A N 1
ATOM 916 C CA . VAL A 1 116 ? -4.494 -3.964 -17.398 1.00 91.94 116 VAL A CA 1
ATOM 917 C C . VAL A 1 116 ? -3.943 -4.505 -16.079 1.00 91.94 116 VAL A C 1
ATOM 919 O O . VAL A 1 116 ? -4.672 -5.155 -15.336 1.00 91.94 116 VAL A O 1
ATOM 922 N N . GLN A 1 117 ? -2.687 -4.205 -15.748 1.00 92.19 117 GLN A N 1
ATOM 923 C CA . GLN A 1 117 ? -2.049 -4.653 -14.510 1.00 92.19 117 GLN A CA 1
ATOM 924 C C . GLN A 1 117 ? -2.784 -4.128 -13.263 1.00 92.19 117 GLN A C 1
ATOM 926 O O . GLN A 1 117 ? -3.108 -4.913 -12.371 1.00 92.19 117 GLN A O 1
ATOM 931 N N . TYR A 1 118 ? -3.125 -2.835 -13.223 1.00 92.44 118 TYR A N 1
ATOM 932 C CA . TYR A 1 118 ? -3.922 -2.265 -12.132 1.00 92.44 118 TYR A CA 1
ATOM 933 C C . TYR A 1 118 ? -5.367 -2.776 -12.128 1.00 92.44 118 TYR A C 1
ATOM 935 O O . TYR A 1 118 ? -5.911 -3.035 -11.058 1.00 92.44 118 TYR A O 1
ATOM 943 N N . GLY A 1 119 ? -5.989 -2.969 -13.295 1.00 92.81 119 GLY A N 1
ATOM 944 C CA . GLY A 1 119 ? -7.328 -3.555 -13.390 1.00 92.81 119 GLY A CA 1
ATOM 945 C C . GLY A 1 119 ? -7.382 -4.967 -12.800 1.00 92.81 119 GLY A C 1
ATOM 946 O O . GLY A 1 119 ? -8.266 -5.277 -12.004 1.00 92.81 119 GLY A O 1
ATOM 947 N N . LEU A 1 120 ? -6.389 -5.801 -13.114 1.00 93.75 120 LEU A N 1
ATOM 948 C CA . LEU A 1 120 ? -6.248 -7.141 -12.543 1.00 93.75 120 LEU A CA 1
ATOM 949 C C . LEU A 1 120 ? -6.001 -7.103 -11.033 1.00 93.75 120 LEU A C 1
ATOM 951 O O . LEU A 1 120 ? -6.584 -7.909 -10.311 1.00 93.75 120 LEU A O 1
ATOM 955 N N . LEU A 1 121 ? -5.199 -6.152 -10.543 1.00 93.50 121 LEU A N 1
ATOM 956 C CA . LEU A 1 121 ? -5.009 -5.946 -9.107 1.00 93.50 121 LEU A CA 1
ATOM 957 C C . LEU A 1 121 ? -6.333 -5.603 -8.409 1.00 93.50 121 LEU A C 1
ATOM 959 O O . LEU A 1 121 ? -6.650 -6.200 -7.384 1.00 93.50 121 LEU A O 1
ATOM 963 N N . VAL A 1 122 ? -7.127 -4.683 -8.969 1.00 92.44 122 VAL A N 1
ATOM 964 C CA . VAL A 1 122 ? -8.446 -4.311 -8.425 1.00 92.44 122 VAL A CA 1
ATOM 965 C C . VAL A 1 122 ? -9.369 -5.528 -8.364 1.00 92.44 122 VAL A C 1
ATOM 967 O O . VAL A 1 122 ? -10.004 -5.764 -7.336 1.00 92.44 122 VAL A O 1
ATOM 970 N N . ILE A 1 123 ? -9.416 -6.330 -9.432 1.00 93.06 123 ILE A N 1
ATOM 971 C CA . ILE A 1 123 ? -10.220 -7.560 -9.481 1.00 93.06 123 ILE A CA 1
ATOM 972 C C . ILE A 1 123 ? -9.742 -8.561 -8.423 1.00 93.06 123 ILE A C 1
ATOM 974 O O . ILE A 1 123 ? -10.562 -9.115 -7.693 1.00 93.06 123 ILE A O 1
ATOM 978 N N . ALA A 1 124 ? -8.429 -8.769 -8.298 1.00 92.81 124 ALA A N 1
ATOM 979 C CA . ALA A 1 124 ? -7.846 -9.675 -7.314 1.00 92.81 124 ALA A CA 1
ATOM 980 C C . ALA A 1 124 ? -8.150 -9.237 -5.873 1.00 92.81 124 ALA A C 1
ATOM 982 O O . ALA A 1 124 ? -8.541 -10.067 -5.051 1.00 92.81 124 ALA A O 1
ATOM 983 N N . LEU A 1 125 ? -8.040 -7.939 -5.575 1.00 90.94 125 LEU A N 1
ATOM 984 C CA . LEU A 1 125 ? -8.403 -7.378 -4.272 1.00 90.94 125 LEU A CA 1
ATOM 985 C C . LEU A 1 125 ? -9.899 -7.544 -3.991 1.00 90.94 125 LEU A C 1
ATOM 987 O O . LEU A 1 125 ? -10.267 -8.009 -2.914 1.00 90.94 125 LEU A O 1
ATOM 991 N N . GLY A 1 126 ? -10.758 -7.225 -4.963 1.00 88.81 126 GLY A N 1
ATOM 992 C CA . GLY A 1 126 ? -12.206 -7.397 -4.841 1.00 88.81 126 GLY A CA 1
ATOM 993 C C . GLY A 1 126 ? -12.597 -8.851 -4.568 1.00 88.81 126 GLY A C 1
ATOM 994 O O . GLY A 1 126 ? -13.378 -9.119 -3.656 1.00 88.81 126 GLY A O 1
ATOM 995 N N . LEU A 1 127 ? -11.996 -9.797 -5.296 1.00 89.31 127 LEU A N 1
ATOM 996 C CA . LEU A 1 127 ? -12.181 -11.230 -5.070 1.00 89.31 127 LEU A CA 1
ATOM 997 C C . LEU A 1 127 ? -11.703 -11.648 -3.681 1.00 89.31 127 LEU A C 1
ATOM 999 O O . LEU A 1 127 ? -12.453 -12.300 -2.958 1.00 89.31 127 LEU A O 1
ATOM 1003 N N . GLY A 1 128 ? -10.490 -11.262 -3.285 1.00 87.00 128 GLY A N 1
ATOM 1004 C CA . GLY A 1 128 ? -9.926 -11.641 -1.991 1.00 87.00 128 GLY A CA 1
ATOM 1005 C C . GLY A 1 128 ? -10.760 -11.134 -0.820 1.00 87.00 128 GLY A C 1
ATOM 1006 O O . GLY A 1 128 ? -11.024 -11.884 0.117 1.00 87.00 128 GLY A O 1
ATOM 1007 N N . ILE A 1 129 ? -11.267 -9.906 -0.908 1.00 85.88 129 ILE A N 1
ATOM 1008 C CA . ILE A 1 129 ? -12.140 -9.314 0.112 1.00 85.88 129 ILE A CA 1
ATOM 1009 C C . ILE A 1 129 ? -13.509 -9.999 0.137 1.00 85.88 129 ILE A C 1
ATOM 1011 O O . ILE A 1 129 ? -14.038 -10.269 1.213 1.00 85.88 129 ILE A O 1
ATOM 1015 N N . TRP A 1 130 ? -14.066 -10.345 -1.025 1.00 85.12 130 TRP A N 1
ATOM 1016 C CA . TRP A 1 130 ? -15.340 -11.061 -1.123 1.00 85.12 130 TRP A CA 1
ATOM 1017 C C . TRP A 1 130 ? -15.260 -12.521 -0.635 1.00 85.12 130 TRP A C 1
ATOM 1019 O O . TRP A 1 130 ? -16.219 -13.040 -0.056 1.00 85.12 130 TRP A O 1
ATOM 1029 N N . LEU A 1 131 ? -14.122 -13.190 -0.843 1.00 85.69 131 LEU A N 1
ATOM 1030 C CA . LEU A 1 131 ? -13.868 -14.572 -0.414 1.00 85.69 131 LEU A CA 1
ATOM 1031 C C . LEU A 1 131 ? -13.443 -14.661 1.057 1.00 85.69 131 LEU A C 1
ATOM 1033 O O . LEU A 1 131 ? -13.809 -15.623 1.730 1.00 85.69 131 LEU A O 1
ATOM 1037 N N . ALA A 1 132 ? -12.726 -13.662 1.582 1.00 81.12 132 ALA A N 1
ATOM 1038 C CA . ALA A 1 132 ? -12.208 -13.651 2.951 1.00 81.12 132 ALA A CA 1
ATOM 1039 C C . ALA A 1 132 ? -13.240 -14.027 4.037 1.00 81.12 132 ALA A C 1
ATOM 1041 O O . ALA A 1 132 ? -12.929 -14.905 4.845 1.00 81.12 132 ALA A O 1
ATOM 1042 N N . PRO A 1 133 ? -14.463 -13.462 4.092 1.00 79.62 133 PRO A N 1
ATOM 1043 C CA . PRO A 1 133 ? -15.417 -13.805 5.148 1.00 79.62 133 PRO A CA 1
ATOM 1044 C C . PRO A 1 133 ? -15.952 -15.241 5.048 1.00 79.62 133 PRO A C 1
ATOM 1046 O O . PRO A 1 133 ? -16.422 -15.776 6.047 1.00 79.62 133 PRO A O 1
ATOM 1049 N N . LYS A 1 134 ? -15.855 -15.887 3.878 1.00 82.19 134 LYS A N 1
ATOM 1050 C CA . LYS A 1 134 ? -16.416 -17.225 3.622 1.00 82.19 134 LYS A CA 1
ATOM 1051 C C . LYS A 1 134 ? -15.522 -18.370 4.096 1.00 82.19 134 LYS A C 1
ATOM 1053 O O . LYS A 1 134 ? -15.973 -19.511 4.139 1.00 82.19 134 LYS A O 1
ATOM 1058 N N . PHE A 1 135 ? -14.266 -18.086 4.439 1.00 83.25 135 PHE A N 1
ATOM 1059 C CA . PHE A 1 135 ? -13.291 -19.098 4.837 1.00 83.25 135 PHE A CA 1
ATOM 1060 C C . PHE A 1 135 ? -12.830 -18.942 6.286 1.00 83.25 135 PHE A C 1
ATOM 1062 O O . PHE A 1 135 ? -12.789 -17.840 6.846 1.00 83.25 135 PHE A O 1
ATOM 1069 N N . SER A 1 136 ? -12.409 -20.069 6.869 1.00 85.25 136 SER A N 1
ATOM 1070 C CA . SER A 1 136 ? -11.686 -20.114 8.143 1.00 85.25 136 SER A CA 1
ATOM 1071 C C . SER A 1 136 ? -10.335 -19.384 8.037 1.00 85.25 136 SER A C 1
ATOM 1073 O O . SER A 1 136 ? -9.823 -19.220 6.929 1.00 85.25 136 SER A O 1
ATOM 1075 N N . PRO A 1 137 ? -9.696 -18.973 9.149 1.00 80.00 137 PRO A N 1
ATOM 1076 C CA . PRO A 1 137 ? -8.440 -18.213 9.113 1.00 80.00 137 PRO A CA 1
ATOM 1077 C C . PRO A 1 137 ? -7.328 -18.858 8.266 1.00 80.00 137 PRO A C 1
ATOM 1079 O O . PRO A 1 137 ? -6.682 -18.177 7.471 1.00 80.00 137 PRO A O 1
ATOM 1082 N N . ARG A 1 138 ? -7.154 -20.187 8.354 1.00 82.69 138 ARG A N 1
ATOM 1083 C CA . ARG A 1 138 ? -6.214 -20.933 7.494 1.00 82.69 138 ARG A CA 1
ATOM 1084 C C . ARG A 1 138 ? -6.661 -20.942 6.029 1.00 82.69 138 ARG A C 1
ATOM 1086 O O . ARG A 1 138 ? -5.838 -20.748 5.141 1.00 82.69 138 ARG A O 1
ATOM 1093 N N . GLY A 1 139 ? -7.959 -21.115 5.774 1.00 83.31 139 GLY A N 1
ATOM 1094 C CA . GLY A 1 139 ? -8.527 -21.062 4.425 1.00 83.31 139 GLY A CA 1
ATOM 1095 C C . GLY A 1 139 ? -8.391 -19.686 3.766 1.00 83.31 139 GLY A C 1
ATOM 1096 O O . GLY A 1 139 ? -8.147 -19.611 2.567 1.00 83.31 139 GLY A O 1
ATOM 1097 N N . ARG A 1 140 ? -8.455 -18.595 4.543 1.00 85.00 140 ARG A N 1
ATOM 1098 C CA . ARG A 1 140 ? -8.210 -17.227 4.053 1.00 85.00 140 ARG A CA 1
ATOM 1099 C C . ARG A 1 140 ? -6.784 -17.060 3.544 1.00 85.00 140 ARG A C 1
ATOM 1101 O O . ARG A 1 140 ? -6.605 -16.522 2.458 1.00 85.00 140 ARG A O 1
ATOM 1108 N N . LEU A 1 141 ? -5.790 -17.544 4.292 1.00 85.94 141 LEU A N 1
ATOM 1109 C CA . LEU A 1 141 ? -4.383 -17.497 3.874 1.00 85.94 141 LEU A CA 1
ATOM 1110 C C . LEU A 1 141 ? -4.165 -18.259 2.563 1.00 85.94 141 LEU A C 1
ATOM 1112 O O . LEU A 1 141 ? -3.564 -17.724 1.635 1.00 85.94 141 LEU A O 1
ATOM 1116 N N . VAL A 1 142 ? -4.711 -19.475 2.460 1.00 89.94 142 VAL A N 1
ATOM 1117 C CA . VAL A 1 142 ? -4.620 -20.285 1.234 1.00 89.94 142 VAL A CA 1
ATOM 1118 C C . VAL A 1 142 ? -5.334 -19.603 0.065 1.00 89.94 142 VAL A C 1
ATOM 1120 O O . VAL A 1 142 ? -4.785 -19.547 -1.032 1.00 89.94 142 VAL A O 1
ATOM 1123 N N . SER A 1 143 ? -6.520 -19.029 0.292 1.00 89.62 143 SER A N 1
ATOM 1124 C CA . SER A 1 143 ? -7.268 -18.292 -0.732 1.00 89.62 143 SER A CA 1
ATOM 1125 C C . SER A 1 143 ? -6.486 -17.083 -1.244 1.00 89.62 143 SER A C 1
ATOM 1127 O O . SER A 1 143 ? -6.415 -16.881 -2.452 1.00 89.62 143 SER A O 1
ATOM 1129 N N . TRP A 1 144 ? -5.886 -16.288 -0.355 1.00 89.75 144 TRP A N 1
ATOM 1130 C CA . TRP A 1 144 ? -5.051 -15.154 -0.755 1.00 89.75 144 TRP A CA 1
ATOM 1131 C C . TRP A 1 144 ? -3.803 -15.604 -1.511 1.00 89.75 144 TRP A C 1
ATOM 1133 O O . TRP A 1 144 ? -3.489 -15.025 -2.548 1.00 89.75 144 TRP A O 1
ATOM 1143 N N . GLY A 1 145 ? -3.141 -16.672 -1.056 1.00 89.94 145 GLY A N 1
ATOM 1144 C CA . GLY A 1 145 ? -2.011 -17.266 -1.769 1.00 89.94 145 GLY A CA 1
ATOM 1145 C C . GLY A 1 145 ? -2.386 -17.695 -3.188 1.00 89.94 145 GLY A C 1
ATOM 1146 O O . GLY A 1 145 ? -1.700 -17.336 -4.142 1.00 89.94 145 GLY A O 1
ATOM 1147 N N . LEU A 1 146 ? -3.520 -18.384 -3.350 1.00 93.69 146 LEU A N 1
ATOM 1148 C CA . LEU A 1 146 ? -4.021 -18.795 -4.661 1.00 93.69 146 LEU A CA 1
ATOM 1149 C C . LEU A 1 146 ? -4.344 -17.590 -5.555 1.00 93.69 146 LEU A C 1
ATOM 1151 O O . LEU A 1 146 ? -3.946 -17.576 -6.716 1.00 93.69 146 LEU A O 1
ATOM 1155 N N . ILE A 1 147 ? -5.019 -16.567 -5.020 1.00 93.19 147 ILE A N 1
ATOM 1156 C CA . ILE A 1 147 ? -5.340 -15.335 -5.758 1.00 93.19 147 ILE A CA 1
ATOM 1157 C C . ILE A 1 147 ? -4.064 -14.646 -6.246 1.00 93.19 147 ILE A C 1
ATOM 1159 O O . ILE A 1 147 ? -4.010 -14.234 -7.401 1.00 93.19 147 ILE A O 1
ATOM 1163 N N . ILE A 1 148 ? -3.029 -14.556 -5.406 1.00 91.06 148 ILE A N 1
ATOM 1164 C CA . ILE A 1 148 ? -1.742 -13.953 -5.778 1.00 91.06 148 ILE A CA 1
ATOM 1165 C C . ILE A 1 148 ? -1.062 -14.766 -6.883 1.00 91.06 148 ILE A C 1
ATOM 1167 O O . ILE A 1 148 ? -0.623 -14.190 -7.875 1.00 91.06 148 ILE A O 1
ATOM 1171 N N . VAL A 1 149 ? -1.007 -16.096 -6.761 1.00 94.06 149 VAL A N 1
ATOM 1172 C CA . VAL A 1 149 ? -0.406 -16.965 -7.789 1.00 94.06 149 VAL A CA 1
ATOM 1173 C C . VAL A 1 149 ? -1.137 -16.822 -9.126 1.00 94.06 149 VAL A C 1
ATOM 1175 O O . VAL A 1 149 ? -0.497 -16.654 -10.165 1.00 94.06 149 VAL A O 1
ATOM 1178 N N . VAL A 1 150 ? -2.473 -16.832 -9.105 1.00 95.12 150 VAL A N 1
ATOM 1179 C CA . VAL A 1 150 ? -3.296 -16.625 -10.304 1.00 95.12 150 VAL A CA 1
ATOM 1180 C C . VAL A 1 150 ? -3.068 -15.229 -10.882 1.00 95.12 150 VAL A C 1
ATOM 1182 O O . VAL A 1 150 ? -2.876 -15.103 -12.088 1.00 95.12 150 VAL A O 1
ATOM 1185 N N . LEU A 1 151 ? -3.022 -14.189 -10.045 1.00 93.75 151 LEU A N 1
ATOM 1186 C CA . LEU A 1 151 ? -2.733 -12.822 -10.475 1.00 93.75 151 LEU A CA 1
ATOM 1187 C C . LEU A 1 151 ? -1.379 -12.750 -11.190 1.00 93.75 151 LEU A C 1
ATOM 1189 O O . LEU A 1 151 ? -1.319 -12.254 -12.310 1.00 93.75 151 LEU A O 1
ATOM 1193 N N . LEU A 1 152 ? -0.309 -13.293 -10.604 1.00 91.75 152 LEU A N 1
ATOM 1194 C CA . LEU A 1 152 ? 1.024 -13.308 -11.218 1.00 91.75 152 LEU A CA 1
ATOM 1195 C C . LEU A 1 152 ? 1.042 -14.070 -12.552 1.00 91.75 152 LEU A C 1
ATOM 1197 O O . LEU A 1 152 ? 1.647 -13.603 -13.520 1.00 91.75 152 LEU A O 1
ATOM 1201 N N . ALA A 1 153 ? 0.342 -15.204 -12.637 1.00 93.31 153 ALA A N 1
ATOM 1202 C CA . ALA A 1 153 ? 0.216 -15.962 -13.878 1.00 93.31 153 ALA A CA 1
ATOM 1203 C C . ALA A 1 153 ? -0.501 -15.148 -14.969 1.00 93.31 153 ALA A C 1
ATOM 1205 O O . ALA A 1 153 ? -0.000 -15.034 -16.090 1.00 93.31 153 ALA A O 1
ATOM 1206 N N . VAL A 1 154 ? -1.633 -14.522 -14.635 1.00 94.06 154 VAL A N 1
ATOM 1207 C CA . VAL A 1 154 ? -2.402 -13.691 -15.574 1.00 94.06 154 VAL A CA 1
ATOM 1208 C C . VAL A 1 154 ? -1.612 -12.447 -15.984 1.00 94.06 154 VAL A C 1
ATOM 1210 O O . VAL A 1 154 ? -1.630 -12.089 -17.157 1.00 94.06 154 VAL A O 1
ATOM 1213 N N . LEU A 1 155 ? -0.857 -11.822 -15.075 1.00 91.62 155 LEU A N 1
ATOM 1214 C CA . LEU A 1 155 ? 0.030 -10.699 -15.398 1.00 91.62 155 LEU A CA 1
ATOM 1215 C C . LEU A 1 155 ? 1.131 -11.106 -16.385 1.00 91.62 155 LEU A C 1
ATOM 1217 O O . LEU A 1 155 ? 1.424 -10.356 -17.316 1.00 91.62 155 LEU A O 1
ATOM 1221 N N . SER A 1 156 ? 1.709 -12.301 -16.223 1.00 89.94 156 SER A N 1
ATOM 1222 C CA . SER A 1 156 ? 2.707 -12.838 -17.157 1.00 89.94 156 SER A CA 1
ATOM 1223 C C . SER A 1 156 ? 2.126 -13.049 -18.557 1.00 89.94 156 SER A C 1
ATOM 1225 O O . SER A 1 156 ? 2.776 -12.739 -19.557 1.00 89.94 156 SER A O 1
ATOM 1227 N N . VAL A 1 157 ? 0.879 -13.525 -18.640 1.00 93.31 157 VAL A N 1
ATOM 1228 C CA . VAL A 1 157 ? 0.147 -13.634 -19.908 1.00 93.31 157 VAL A CA 1
ATOM 1229 C C . VAL A 1 157 ? -0.142 -12.240 -20.471 1.00 93.31 157 VAL A C 1
ATOM 1231 O O . VAL A 1 157 ? 0.190 -11.971 -21.622 1.00 93.31 157 VAL A O 1
ATOM 1234 N N . ALA A 1 158 ? -0.673 -11.317 -19.670 1.00 89.56 158 ALA A N 1
ATOM 1235 C CA . ALA A 1 158 ? -0.987 -9.957 -20.103 1.00 89.56 158 ALA A CA 1
ATOM 1236 C C . ALA A 1 158 ? 0.235 -9.242 -20.702 1.00 89.56 158 ALA A C 1
ATOM 1238 O O . ALA A 1 158 ? 0.125 -8.636 -21.764 1.00 89.56 158 ALA A O 1
ATOM 1239 N N . ALA A 1 159 ? 1.419 -9.395 -20.103 1.00 86.12 159 ALA A N 1
ATOM 1240 C CA . ALA A 1 159 ? 2.660 -8.811 -20.613 1.00 86.12 159 ALA A CA 1
ATOM 1241 C C . ALA A 1 159 ? 3.048 -9.280 -22.031 1.00 86.12 159 ALA A C 1
ATOM 1243 O O . ALA A 1 159 ? 3.808 -8.594 -22.708 1.00 86.12 159 ALA A O 1
ATOM 1244 N N . ARG A 1 160 ? 2.545 -10.435 -22.486 1.00 88.50 160 ARG A N 1
ATOM 1245 C CA . ARG A 1 160 ? 2.818 -10.985 -23.827 1.00 88.50 160 ARG A CA 1
ATOM 1246 C C . ARG A 1 160 ? 1.745 -10.633 -24.855 1.00 88.50 160 ARG A C 1
ATOM 1248 O O . ARG A 1 160 ? 2.046 -10.599 -26.042 1.00 88.50 160 ARG A O 1
ATOM 1255 N N . TRP A 1 161 ? 0.508 -10.428 -24.407 1.00 90.00 161 TRP A N 1
ATOM 1256 C CA . TRP A 1 161 ? -0.666 -10.318 -25.281 1.00 90.00 161 TRP A CA 1
ATOM 1257 C C . TRP A 1 161 ? -1.253 -8.909 -25.365 1.00 90.00 161 TRP A C 1
ATOM 1259 O O . TRP A 1 161 ? -1.955 -8.606 -26.328 1.00 90.00 161 TRP A O 1
ATOM 1269 N N . VAL A 1 162 ? -0.994 -8.044 -24.381 1.00 87.94 162 VAL A N 1
ATOM 1270 C CA . VAL A 1 162 ? -1.471 -6.659 -24.424 1.00 87.94 162 VAL A CA 1
ATOM 1271 C C . VAL A 1 162 ? -0.676 -5.898 -25.490 1.00 87.94 162 VAL A C 1
ATOM 1273 O O . VAL A 1 162 ? 0.554 -5.855 -25.414 1.00 87.94 162 VAL A O 1
ATOM 1276 N N . PRO A 1 163 ? -1.344 -5.297 -26.491 1.00 85.94 163 PRO A N 1
ATOM 1277 C CA . PRO A 1 163 ? -0.657 -4.546 -27.527 1.00 85.94 163 PRO A CA 1
ATOM 1278 C C . PRO A 1 163 ? 0.006 -3.305 -26.931 1.00 85.94 163 PRO A C 1
ATOM 1280 O O . PRO A 1 163 ? -0.586 -2.599 -26.114 1.00 85.94 163 PRO A O 1
ATOM 1283 N N . ALA A 1 164 ? 1.225 -3.016 -27.383 1.00 84.12 164 ALA A N 1
ATOM 1284 C CA . ALA A 1 164 ? 1.977 -1.852 -26.941 1.00 84.12 164 ALA A CA 1
ATOM 1285 C C . ALA A 1 164 ? 1.279 -0.556 -27.388 1.00 84.12 164 ALA A C 1
ATOM 1287 O O . ALA A 1 164 ? 1.379 -0.140 -28.541 1.00 84.12 164 ALA A O 1
ATOM 1288 N N . ALA A 1 165 ? 0.572 0.092 -26.463 1.00 84.56 165 ALA A N 1
ATOM 1289 C CA . ALA A 1 165 ? -0.100 1.370 -26.686 1.00 84.56 165 ALA A CA 1
ATOM 1290 C C . ALA A 1 165 ? 0.127 2.341 -25.518 1.00 84.56 165 ALA A C 1
ATOM 1292 O O . ALA A 1 165 ? 0.224 1.924 -24.358 1.00 84.56 165 ALA A O 1
ATOM 1293 N N . GLY A 1 166 ? 0.185 3.642 -25.830 1.00 82.00 166 GLY A N 1
ATOM 1294 C CA . GLY A 1 166 ? 0.435 4.706 -24.851 1.00 82.00 166 GLY A CA 1
ATOM 1295 C C . GLY A 1 166 ? 1.845 4.631 -24.265 1.00 82.00 166 GLY A C 1
ATOM 1296 O O . GLY A 1 166 ? 2.002 4.432 -23.064 1.00 82.00 166 GLY A O 1
ATOM 1297 N N . LEU A 1 167 ? 2.862 4.713 -25.127 1.00 85.44 167 LEU A N 1
ATOM 1298 C CA . LEU A 1 167 ? 4.269 4.598 -24.743 1.00 85.44 167 LEU A CA 1
ATOM 1299 C C . LEU A 1 167 ? 4.787 5.914 -24.154 1.00 85.44 167 LEU A C 1
ATOM 1301 O O . LEU A 1 167 ? 4.773 6.946 -24.823 1.00 85.44 167 LEU A O 1
ATOM 1305 N N . PHE A 1 168 ? 5.302 5.855 -22.930 1.00 82.25 168 PHE A N 1
ATOM 1306 C CA . PHE A 1 168 ? 5.927 6.983 -22.247 1.00 82.25 168 PHE A CA 1
ATOM 1307 C C . PHE A 1 168 ? 7.406 6.697 -21.990 1.00 82.25 168 PHE A C 1
ATOM 1309 O O . PHE A 1 168 ? 7.767 5.694 -21.372 1.00 82.25 168 PHE A O 1
ATOM 1316 N N . TYR A 1 169 ? 8.274 7.603 -22.440 1.00 79.88 169 TYR A N 1
ATOM 1317 C CA . TYR A 1 169 ? 9.718 7.483 -22.262 1.00 79.88 169 TYR A CA 1
ATOM 1318 C C . TYR A 1 169 ? 10.191 8.352 -21.100 1.00 79.88 169 TYR A C 1
ATOM 1320 O O . TYR A 1 169 ? 10.172 9.582 -21.171 1.00 79.88 169 TYR A O 1
ATOM 1328 N N . LEU A 1 170 ? 10.685 7.714 -20.039 1.00 76.75 170 LEU A N 1
ATOM 1329 C CA . LEU A 1 170 ? 11.405 8.418 -18.983 1.00 76.75 170 LEU A CA 1
ATOM 1330 C C . LEU A 1 170 ? 12.862 8.600 -19.404 1.00 76.75 170 LEU A C 1
ATOM 1332 O O . LEU A 1 170 ? 13.684 7.693 -19.245 1.00 76.75 170 LEU A O 1
ATOM 1336 N N . THR A 1 171 ? 13.190 9.804 -19.885 1.00 80.56 171 THR A N 1
ATOM 1337 C CA . THR A 1 171 ? 14.575 10.192 -20.204 1.00 80.56 171 THR A CA 1
ATOM 1338 C C . THR A 1 171 ? 15.517 9.872 -19.041 1.00 80.56 171 THR A C 1
ATOM 1340 O O . THR A 1 171 ? 15.114 9.852 -17.878 1.00 80.56 171 THR A O 1
ATOM 1343 N N . ARG A 1 172 ? 16.802 9.634 -19.325 1.00 78.12 172 ARG A N 1
ATOM 1344 C CA . ARG A 1 172 ? 17.773 9.247 -18.288 1.00 78.12 172 ARG A CA 1
ATOM 1345 C C . ARG A 1 172 ? 17.817 10.257 -17.131 1.00 78.12 172 ARG A C 1
ATOM 1347 O O . ARG A 1 172 ? 17.675 9.850 -15.986 1.00 78.12 172 ARG A O 1
ATOM 1354 N N . LYS A 1 173 ? 17.922 11.559 -17.436 1.00 82.56 173 LYS A N 1
ATOM 1355 C CA . LYS A 1 173 ? 17.920 12.643 -16.434 1.00 82.56 173 LYS A CA 1
ATOM 1356 C C . LYS A 1 173 ? 16.534 12.872 -15.820 1.00 82.56 173 LYS A C 1
ATOM 1358 O O . LYS A 1 173 ? 16.418 12.917 -14.600 1.00 82.56 173 LYS A O 1
ATOM 1363 N N . GLY A 1 174 ? 15.491 12.984 -16.648 1.00 82.88 174 GLY A N 1
ATOM 1364 C CA . GLY A 1 174 ? 14.132 13.267 -16.177 1.00 82.88 174 GLY A CA 1
ATOM 1365 C C . GLY A 1 174 ? 13.563 12.150 -15.306 1.00 82.88 174 GLY A C 1
ATOM 1366 O O . GLY A 1 174 ? 12.960 12.425 -14.279 1.00 82.88 174 GLY A O 1
ATOM 1367 N N . GLY A 1 175 ? 13.832 10.892 -15.654 1.00 83.62 175 GLY A N 1
ATOM 1368 C CA . GLY A 1 175 ? 13.415 9.745 -14.858 1.00 83.62 175 GLY A CA 1
ATOM 1369 C C . GLY A 1 175 ? 14.142 9.641 -13.519 1.00 83.62 175 GLY A C 1
ATOM 1370 O O . GLY A 1 175 ? 13.504 9.310 -12.531 1.00 83.62 175 GLY A O 1
ATOM 1371 N N . SER A 1 176 ? 15.432 9.992 -13.436 1.00 87.50 176 SER A N 1
ATOM 1372 C CA . SER A 1 176 ? 16.133 10.048 -12.141 1.00 87.50 176 SER A CA 1
ATOM 1373 C C . SER A 1 176 ? 15.531 11.100 -11.206 1.00 87.50 176 SER A C 1
ATOM 1375 O O . SER A 1 176 ? 15.302 10.820 -10.033 1.00 87.50 176 SER A O 1
ATOM 1377 N N . VAL A 1 177 ? 15.235 12.295 -11.730 1.00 89.38 177 VAL A N 1
ATOM 1378 C CA . VAL A 1 177 ? 14.567 13.354 -10.954 1.00 89.38 177 VAL A CA 1
ATOM 1379 C C . VAL A 1 177 ? 13.160 12.918 -10.553 1.00 89.38 177 VAL A C 1
ATOM 1381 O O . VAL A 1 177 ? 12.791 13.062 -9.393 1.00 89.38 177 VAL A O 1
ATOM 1384 N N . PHE A 1 178 ? 12.399 12.336 -11.482 1.00 88.44 178 PHE A N 1
ATOM 1385 C CA . PHE A 1 178 ? 11.060 11.821 -11.214 1.00 88.44 178 PHE A CA 1
ATOM 1386 C C . PHE A 1 178 ? 11.060 10.781 -10.090 1.00 88.44 178 PHE A C 1
ATOM 1388 O O . PHE A 1 178 ? 10.255 10.897 -9.177 1.00 88.44 178 PHE A O 1
ATOM 1395 N N . LEU A 1 179 ? 11.977 9.809 -10.118 1.00 89.19 179 LEU A N 1
ATOM 1396 C CA . LEU A 1 179 ? 12.077 8.767 -9.093 1.00 89.19 179 LEU A CA 1
ATOM 1397 C C . LEU A 1 179 ? 12.409 9.344 -7.712 1.00 89.19 179 LEU A C 1
ATOM 1399 O O . LEU A 1 179 ? 11.789 8.955 -6.728 1.00 89.19 179 LEU A O 1
ATOM 1403 N N . LEU A 1 180 ? 13.328 10.312 -7.638 1.00 92.06 180 LEU A N 1
ATOM 1404 C CA . LEU A 1 180 ? 13.642 11.009 -6.386 1.00 92.06 180 LEU A CA 1
ATOM 1405 C C . LEU A 1 180 ? 12.441 11.794 -5.852 1.00 92.06 180 LEU A C 1
ATOM 1407 O O . LEU A 1 180 ? 12.100 11.675 -4.677 1.00 92.06 180 LEU A O 1
ATOM 1411 N N . VAL A 1 181 ? 11.778 12.575 -6.710 1.00 93.19 181 VAL A N 1
ATOM 1412 C CA . VAL A 1 181 ? 10.578 13.336 -6.333 1.00 93.19 181 VAL A CA 1
ATOM 1413 C C . VAL A 1 181 ? 9.465 12.391 -5.891 1.00 93.19 181 VAL A C 1
ATOM 1415 O O . VAL A 1 181 ? 8.828 12.646 -4.874 1.00 93.19 181 VAL A O 1
ATOM 1418 N N . PHE A 1 182 ? 9.263 11.284 -6.605 1.00 91.12 182 PHE A N 1
ATOM 1419 C CA . PHE A 1 182 ? 8.290 10.255 -6.259 1.00 91.12 182 PHE A CA 1
ATOM 1420 C C . PHE A 1 182 ? 8.589 9.639 -4.889 1.00 91.12 182 PHE A C 1
ATOM 1422 O O . PHE A 1 182 ? 7.700 9.609 -4.044 1.00 91.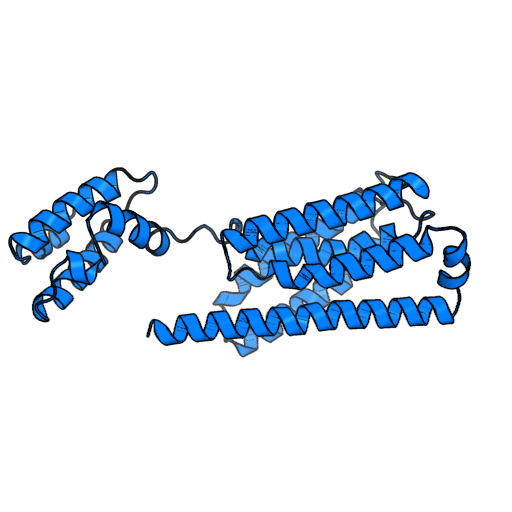12 182 PHE A O 1
ATOM 1429 N N . ALA A 1 183 ? 9.832 9.223 -4.629 1.00 92.69 183 ALA A N 1
ATOM 1430 C CA . ALA A 1 183 ? 10.233 8.642 -3.348 1.00 92.69 183 ALA A CA 1
ATOM 1431 C C . ALA A 1 183 ? 10.027 9.618 -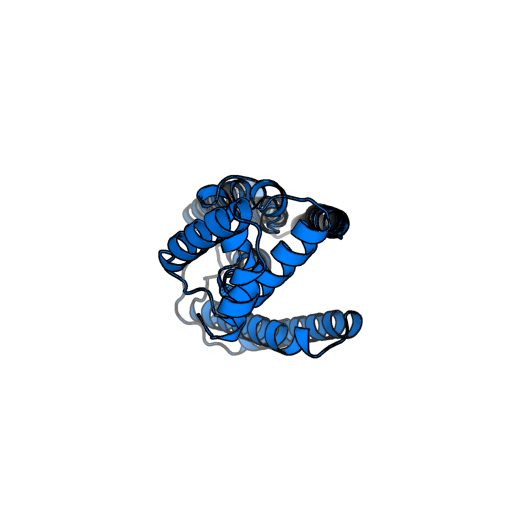2.179 1.00 92.69 183 ALA A C 1
ATOM 1433 O O . ALA A 1 183 ? 9.475 9.241 -1.142 1.00 92.69 183 ALA A O 1
ATOM 1434 N N . VAL A 1 184 ? 10.406 10.889 -2.353 1.00 95.94 184 VAL A N 1
ATOM 1435 C CA . VAL A 1 184 ? 10.220 11.937 -1.338 1.00 95.94 184 VAL A CA 1
ATOM 1436 C C . VAL A 1 184 ? 8.737 12.234 -1.114 1.00 95.94 184 VAL A C 1
ATOM 1438 O O . VAL A 1 184 ? 8.290 12.258 0.032 1.00 95.94 184 VAL A O 1
ATOM 1441 N N . ALA A 1 185 ? 7.959 12.425 -2.182 1.00 94.44 185 ALA A N 1
ATOM 1442 C CA . ALA A 1 185 ? 6.530 12.712 -2.094 1.00 94.44 185 ALA A CA 1
ATOM 1443 C C . ALA A 1 185 ? 5.758 11.553 -1.450 1.00 94.44 185 ALA A C 1
ATOM 1445 O O . ALA A 1 185 ? 4.921 11.777 -0.575 1.00 94.44 185 ALA A O 1
ATOM 1446 N N . LEU A 1 186 ? 6.079 10.315 -1.831 1.00 92.25 186 LEU A N 1
ATOM 1447 C CA . LEU A 1 186 ? 5.485 9.118 -1.253 1.00 92.25 186 LEU A CA 1
ATOM 1448 C C . LEU A 1 186 ? 5.862 8.976 0.225 1.00 92.25 186 LEU A C 1
ATOM 1450 O O . LEU A 1 186 ? 4.981 8.759 1.048 1.00 92.25 186 LEU A O 1
ATOM 1454 N N . THR A 1 187 ? 7.129 9.191 0.593 1.00 94.00 187 THR A N 1
ATOM 1455 C CA . THR A 1 187 ? 7.559 9.184 2.003 1.00 94.00 187 THR A CA 1
ATOM 1456 C C . THR A 1 187 ? 6.816 10.252 2.813 1.00 94.00 187 THR A C 1
ATOM 1458 O O . THR A 1 187 ? 6.312 9.966 3.898 1.00 94.00 187 THR A O 1
ATOM 1461 N N . ALA A 1 188 ? 6.679 11.472 2.284 1.00 93.00 188 ALA A N 1
ATOM 1462 C CA . ALA A 1 188 ? 5.939 12.547 2.943 1.00 93.00 188 ALA A CA 1
ATOM 1463 C C . ALA A 1 188 ? 4.452 12.198 3.128 1.00 93.00 188 ALA A C 1
ATOM 1465 O O . ALA A 1 188 ? 3.884 12.462 4.190 1.00 93.00 188 ALA A O 1
ATOM 1466 N N . LEU A 1 189 ? 3.834 11.559 2.129 1.00 91.44 189 LEU A N 1
ATOM 1467 C CA . LEU A 1 189 ? 2.462 11.062 2.213 1.00 91.44 189 LEU A CA 1
ATOM 1468 C C . LEU A 1 189 ? 2.327 9.967 3.280 1.00 91.44 189 LEU A C 1
ATOM 1470 O O . LEU A 1 189 ? 1.418 10.041 4.105 1.00 91.44 189 LEU A O 1
ATOM 1474 N N . ILE A 1 190 ? 3.243 8.993 3.300 1.00 90.31 190 ILE A N 1
ATOM 1475 C CA . ILE A 1 190 ? 3.278 7.912 4.293 1.00 90.31 190 ILE A CA 1
ATOM 1476 C C . ILE A 1 190 ? 3.379 8.498 5.704 1.00 90.31 190 ILE A C 1
ATOM 1478 O O . ILE A 1 190 ? 2.554 8.169 6.552 1.00 90.31 190 ILE A O 1
ATOM 1482 N N . VAL A 1 191 ? 4.312 9.425 5.943 1.00 90.31 191 VAL A N 1
ATOM 1483 C CA . VAL A 1 191 ? 4.474 10.099 7.243 1.00 90.31 191 VAL A CA 1
ATOM 1484 C C . VAL A 1 191 ? 3.221 10.899 7.614 1.00 90.31 191 VAL A C 1
ATOM 1486 O O . VAL A 1 191 ? 2.769 10.859 8.759 1.00 90.31 191 VAL A O 1
ATOM 1489 N N . GLY A 1 192 ? 2.622 11.611 6.656 1.00 87.69 192 GLY A N 1
ATOM 1490 C CA . GLY A 1 192 ? 1.384 12.360 6.869 1.00 87.69 192 GLY A CA 1
ATOM 1491 C C . GLY A 1 192 ? 0.205 11.466 7.266 1.00 87.69 192 GLY A C 1
ATOM 1492 O O . GLY A 1 192 ? -0.560 11.819 8.167 1.00 87.69 192 GLY A O 1
ATOM 1493 N N . ILE A 1 193 ? 0.079 10.294 6.637 1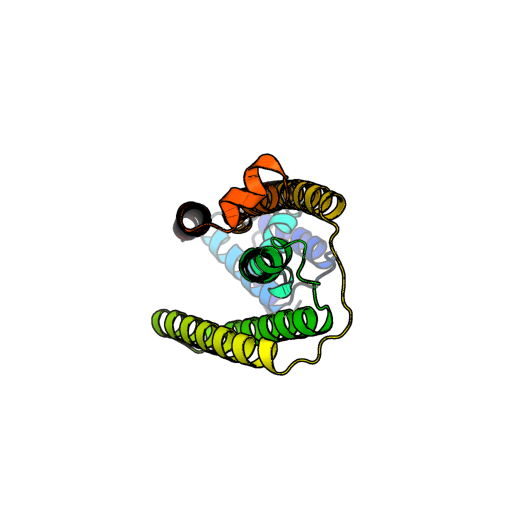.00 85.81 193 ILE A N 1
ATOM 1494 C CA . ILE A 1 193 ? -0.943 9.298 6.975 1.00 85.81 193 ILE A CA 1
ATOM 1495 C C . ILE A 1 193 ? -0.633 8.652 8.325 1.00 85.81 193 ILE A C 1
ATOM 1497 O O . ILE A 1 193 ? -1.534 8.560 9.152 1.00 85.81 193 ILE A O 1
ATOM 1501 N N . GLN A 1 194 ? 0.620 8.279 8.588 1.00 84.62 194 GLN A N 1
ATOM 1502 C CA . GLN A 1 194 ? 1.045 7.651 9.841 1.00 84.62 194 GLN A CA 1
ATOM 1503 C C . GLN A 1 194 ? 0.745 8.535 11.056 1.00 84.62 194 GLN A C 1
ATOM 1505 O O . GLN A 1 194 ? 0.264 8.043 12.070 1.00 84.62 194 GLN A O 1
ATOM 1510 N N . ARG A 1 195 ? 0.931 9.857 10.941 1.00 84.12 195 ARG A N 1
ATOM 1511 C CA . ARG A 1 195 ? 0.556 10.809 12.004 1.00 84.12 195 ARG A CA 1
ATOM 1512 C C . ARG A 1 195 ? -0.937 10.786 12.345 1.00 84.12 195 ARG A C 1
ATOM 1514 O O . ARG A 1 195 ? -1.305 11.134 13.459 1.00 84.12 195 ARG A O 1
ATOM 1521 N N . ARG A 1 196 ? -1.798 10.427 11.388 1.00 80.75 196 ARG A N 1
ATOM 1522 C CA . ARG A 1 196 ? -3.259 10.344 11.570 1.00 80.75 196 ARG A CA 1
ATOM 1523 C C . ARG A 1 196 ? -3.736 8.924 11.879 1.00 80.75 196 ARG A C 1
ATOM 1525 O O . ARG A 1 196 ? -4.812 8.760 12.440 1.00 80.75 196 ARG A O 1
ATOM 1532 N N . GLN A 1 197 ? -2.983 7.919 11.445 1.00 78.44 197 GLN A N 1
ATOM 1533 C CA . GLN A 1 197 ? -3.305 6.497 11.510 1.00 78.44 197 GLN A CA 1
ATOM 1534 C C . GLN A 1 197 ? -2.019 5.732 11.867 1.00 78.44 197 GLN A C 1
ATOM 1536 O O . GLN A 1 197 ? -1.374 5.184 10.968 1.00 78.44 197 GLN A O 1
ATOM 1541 N N . PRO A 1 198 ? -1.617 5.719 13.155 1.00 76.06 198 PRO A N 1
ATOM 1542 C CA . PRO A 1 198 ? -0.352 5.117 13.589 1.00 76.06 198 PRO A CA 1
ATOM 1543 C C . PRO A 1 198 ? -0.287 3.616 13.297 1.00 76.06 198 PRO A C 1
ATOM 1545 O O . PRO A 1 198 ? 0.789 3.085 13.053 1.00 76.06 198 PRO A O 1
ATOM 1548 N N . GLU A 1 199 ? -1.446 2.964 13.221 1.00 73.25 199 GLU A N 1
ATOM 1549 C CA . GLU A 1 199 ? -1.569 1.543 12.907 1.00 73.25 199 GLU A CA 1
ATOM 1550 C C . GLU A 1 199 ? -1.390 1.212 11.420 1.00 73.25 199 GLU A C 1
ATOM 1552 O O . GLU A 1 199 ? -1.412 0.040 11.068 1.00 73.25 199 GLU A O 1
ATOM 1557 N N . SER A 1 200 ? -1.274 2.190 10.516 1.00 82.31 200 SER A N 1
ATOM 1558 C CA . SER A 1 200 ? -1.200 1.958 9.064 1.00 82.31 200 SER A CA 1
ATOM 1559 C C . SER A 1 200 ? -0.018 1.065 8.659 1.00 82.31 200 SER A C 1
ATOM 1561 O O . SER A 1 200 ? 1.082 1.231 9.173 1.00 82.31 200 SER A O 1
ATOM 1563 N N . TRP A 1 201 ? -0.213 0.180 7.672 1.00 83.31 201 TRP A N 1
ATOM 1564 C CA . TRP A 1 201 ? 0.858 -0.661 7.099 1.00 83.31 201 TRP A CA 1
ATOM 1565 C C . TRP A 1 201 ? 1.827 0.095 6.182 1.00 83.31 201 TRP A C 1
ATOM 1567 O O . TRP A 1 201 ? 2.901 -0.405 5.855 1.00 83.31 201 TRP A O 1
ATOM 1577 N N . LEU A 1 202 ? 1.465 1.307 5.757 1.00 87.56 202 LEU A N 1
ATOM 157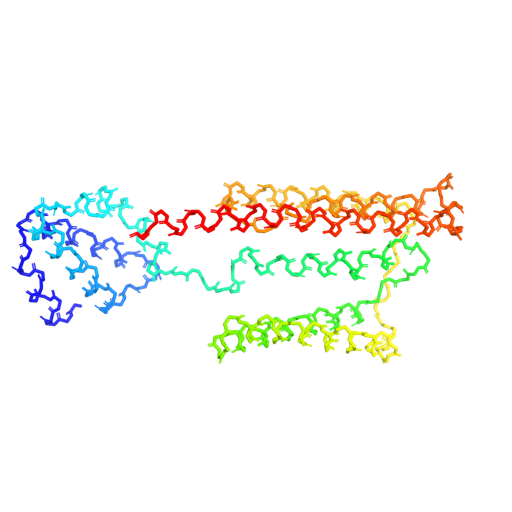8 C CA . LEU A 1 202 ? 2.226 2.090 4.781 1.00 87.56 202 LEU A CA 1
ATOM 1579 C C . LEU A 1 202 ? 3.706 2.342 5.140 1.00 87.56 202 LEU A C 1
ATOM 1581 O O . LEU A 1 202 ? 4.525 2.288 4.222 1.00 87.56 202 LEU A O 1
ATOM 1585 N N . PRO A 1 203 ? 4.100 2.571 6.412 1.00 89.00 203 PRO A N 1
ATOM 1586 C CA . PRO A 1 203 ? 5.503 2.763 6.781 1.00 89.00 203 PRO A CA 1
ATOM 1587 C C . PRO A 1 203 ? 6.414 1.600 6.384 1.00 89.00 203 PRO A C 1
ATOM 1589 O O . PRO A 1 203 ? 7.583 1.845 6.083 1.00 89.00 203 PRO A O 1
ATOM 1592 N N . ALA A 1 204 ? 5.884 0.373 6.303 1.00 88.62 204 ALA A N 1
ATOM 1593 C CA . ALA A 1 204 ? 6.645 -0.805 5.893 1.00 88.62 204 ALA A CA 1
ATOM 1594 C C . ALA A 1 204 ? 7.183 -0.706 4.455 1.00 88.62 204 ALA A C 1
ATOM 1596 O O . ALA A 1 204 ? 8.201 -1.313 4.147 1.00 88.62 204 ALA A O 1
ATOM 1597 N N . LEU A 1 205 ? 6.559 0.106 3.594 1.00 89.50 205 LEU A N 1
ATOM 1598 C CA . LEU A 1 205 ? 6.992 0.303 2.207 1.00 89.50 205 LEU A CA 1
ATOM 1599 C C . LEU A 1 205 ? 8.137 1.313 2.073 1.00 89.50 205 LEU A C 1
ATOM 1601 O O . LEU A 1 205 ? 8.769 1.384 1.026 1.00 89.50 205 LEU A O 1
ATOM 1605 N N . THR A 1 206 ? 8.415 2.113 3.105 1.00 91.00 206 THR A N 1
ATOM 1606 C CA . THR A 1 206 ? 9.355 3.243 3.000 1.00 91.00 206 THR A CA 1
ATOM 1607 C C . THR A 1 206 ? 10.758 2.777 2.621 1.00 91.00 206 THR A C 1
ATOM 1609 O O . THR A 1 206 ? 11.379 3.345 1.726 1.00 91.00 206 THR A O 1
ATOM 1612 N N . ALA A 1 207 ? 11.256 1.730 3.278 1.00 89.12 207 ALA A N 1
ATOM 1613 C CA . ALA A 1 207 ? 12.583 1.195 3.004 1.00 89.12 207 ALA A CA 1
ATOM 1614 C C . ALA A 1 207 ? 12.674 0.614 1.584 1.00 89.12 207 ALA A C 1
ATOM 1616 O O . ALA A 1 207 ? 13.602 0.952 0.853 1.00 89.12 207 ALA A O 1
ATOM 1617 N N . ASP A 1 208 ? 11.675 -0.161 1.162 1.00 89.12 208 ASP A N 1
ATOM 1618 C CA . ASP A 1 208 ? 11.610 -0.728 -0.187 1.00 89.12 208 ASP A CA 1
ATOM 1619 C C . ASP A 1 208 ? 11.563 0.351 -1.286 1.00 89.12 208 ASP A C 1
ATOM 1621 O O . ASP A 1 208 ? 12.325 0.294 -2.253 1.00 89.12 208 ASP A O 1
ATOM 1625 N N . VAL A 1 209 ? 10.778 1.423 -1.098 1.00 91.19 209 VAL A N 1
ATOM 1626 C CA . VAL A 1 209 ? 10.764 2.596 -1.998 1.00 91.19 209 VAL A CA 1
ATOM 1627 C C . VAL A 1 209 ? 12.162 3.186 -2.164 1.00 91.19 209 VAL A C 1
ATOM 1629 O O . VAL A 1 209 ? 12.584 3.489 -3.282 1.00 91.19 209 VAL A O 1
ATOM 1632 N N . TRP A 1 210 ? 12.894 3.381 -1.068 1.00 92.38 210 TRP A N 1
ATOM 1633 C CA . TRP A 1 210 ? 14.222 3.989 -1.122 1.00 92.38 210 TRP A CA 1
ATOM 1634 C C . TRP A 1 210 ? 15.269 3.054 -1.719 1.00 92.38 210 TRP A C 1
ATOM 1636 O O . TRP A 1 210 ? 16.103 3.511 -2.502 1.00 92.38 210 TRP A O 1
ATOM 1646 N N . ILE A 1 211 ? 15.209 1.758 -1.415 1.00 90.44 211 ILE A N 1
ATOM 1647 C CA . ILE A 1 211 ? 16.123 0.764 -1.983 1.00 90.44 211 ILE A CA 1
ATOM 1648 C C . ILE A 1 211 ? 15.904 0.645 -3.495 1.00 90.44 211 ILE A C 1
ATOM 1650 O O . ILE A 1 211 ? 16.856 0.770 -4.267 1.00 90.44 211 ILE A O 1
ATOM 1654 N N . THR A 1 212 ? 14.658 0.487 -3.942 1.00 87.94 212 THR A N 1
ATOM 1655 C CA . THR A 1 212 ? 14.325 0.424 -5.375 1.00 87.94 212 THR A CA 1
ATOM 1656 C C . THR A 1 212 ? 14.689 1.717 -6.103 1.00 87.94 212 THR A C 1
ATOM 1658 O O . THR A 1 212 ? 15.267 1.667 -7.190 1.00 87.94 212 THR A O 1
ATOM 1661 N N . THR A 1 213 ? 14.459 2.880 -5.485 1.00 90.25 213 THR A N 1
ATOM 1662 C CA . THR A 1 213 ? 14.889 4.182 -6.023 1.00 90.25 213 THR A CA 1
ATOM 1663 C C . THR A 1 213 ? 16.408 4.262 -6.156 1.00 90.25 213 THR A C 1
ATOM 1665 O O . THR A 1 213 ? 16.908 4.693 -7.195 1.00 90.25 213 THR A O 1
ATOM 1668 N N . LEU A 1 214 ? 17.165 3.811 -5.153 1.00 90.81 214 LEU A N 1
ATOM 1669 C CA . LEU A 1 214 ? 18.626 3.793 -5.199 1.00 90.81 214 LEU A CA 1
ATOM 1670 C C . LEU A 1 214 ? 19.139 2.903 -6.339 1.00 90.81 214 LEU A C 1
ATOM 1672 O O . LEU A 1 214 ? 19.960 3.352 -7.140 1.00 90.81 214 LEU A O 1
ATOM 1676 N N . LEU A 1 215 ? 18.613 1.681 -6.463 1.00 89.12 215 LEU A N 1
ATOM 1677 C CA . LEU A 1 215 ? 18.954 0.763 -7.556 1.00 89.12 215 LEU A CA 1
ATOM 1678 C C . LEU A 1 215 ? 18.627 1.374 -8.927 1.00 89.12 215 LEU A C 1
ATOM 1680 O O . LEU A 1 215 ? 19.434 1.305 -9.859 1.00 89.12 215 LEU A O 1
ATOM 1684 N N . ALA A 1 216 ? 17.475 2.037 -9.040 1.00 86.44 216 ALA A N 1
ATOM 1685 C CA . ALA A 1 216 ? 17.055 2.722 -10.254 1.00 86.44 216 ALA A CA 1
ATOM 1686 C C . ALA A 1 216 ? 18.006 3.862 -10.645 1.00 86.44 216 ALA A C 1
ATOM 1688 O O . ALA A 1 216 ? 18.380 4.009 -11.812 1.00 86.44 216 ALA A O 1
ATOM 1689 N N . LEU A 1 217 ? 18.434 4.663 -9.667 1.00 88.75 217 LEU A N 1
ATOM 1690 C CA . LEU A 1 217 ? 19.401 5.736 -9.874 1.00 88.75 217 LEU A CA 1
ATOM 1691 C C . LEU A 1 217 ? 20.767 5.184 -10.277 1.00 88.75 217 LEU A C 1
ATOM 1693 O O . LEU A 1 217 ? 21.364 5.698 -11.224 1.00 88.75 217 LEU A O 1
ATOM 1697 N N . MET A 1 218 ? 21.228 4.104 -9.639 1.00 88.25 218 MET A N 1
ATOM 1698 C CA . MET A 1 218 ? 22.480 3.441 -10.009 1.00 88.25 218 MET A CA 1
ATOM 1699 C C . MET A 1 218 ? 22.465 2.974 -11.471 1.00 88.25 218 MET A C 1
ATOM 1701 O O . MET A 1 218 ? 23.453 3.164 -12.182 1.00 88.25 218 MET A O 1
ATOM 1705 N N . ALA A 1 219 ? 21.338 2.448 -11.961 1.00 84.38 219 ALA A N 1
ATOM 1706 C CA . ALA A 1 219 ? 21.182 2.031 -13.359 1.00 84.38 219 ALA A CA 1
ATOM 1707 C C . ALA A 1 219 ? 21.148 3.207 -14.355 1.00 84.38 219 ALA A C 1
ATOM 1709 O O . ALA A 1 219 ? 21.475 3.052 -15.536 1.00 84.38 219 ALA A O 1
ATOM 1710 N N . ARG A 1 220 ? 20.762 4.402 -13.897 1.00 83.81 220 ARG A N 1
ATOM 1711 C CA . ARG A 1 220 ? 20.585 5.594 -14.741 1.00 83.81 220 ARG A CA 1
ATOM 1712 C C . ARG A 1 220 ? 21.799 6.527 -14.745 1.00 83.81 220 ARG A C 1
ATOM 1714 O O . ARG A 1 220 ? 21.983 7.263 -15.715 1.00 83.81 220 ARG A O 1
ATOM 1721 N N . ILE A 1 221 ? 22.631 6.510 -13.707 1.00 84.75 221 ILE A N 1
ATOM 1722 C CA . ILE A 1 221 ? 23.788 7.401 -13.555 1.00 84.75 221 ILE A CA 1
ATOM 1723 C C . ILE A 1 221 ? 25.017 6.803 -14.257 1.00 84.75 221 ILE A C 1
ATOM 1725 O O . ILE A 1 221 ? 25.373 5.652 -14.032 1.00 84.75 221 ILE A O 1
ATOM 1729 N N . ALA A 1 222 ? 25.675 7.588 -15.121 1.00 82.06 222 ALA A N 1
ATOM 1730 C CA . ALA A 1 222 ? 26.754 7.124 -16.003 1.00 82.06 222 ALA A CA 1
ATOM 1731 C C . ALA A 1 222 ? 27.844 6.273 -15.308 1.00 82.06 222 ALA A C 1
ATOM 1733 O O . ALA A 1 222 ? 28.054 5.151 -15.771 1.00 82.06 222 ALA A O 1
ATOM 1734 N N . PRO A 1 223 ? 28.479 6.719 -14.203 1.00 83.50 223 PRO A N 1
ATOM 1735 C CA . PRO A 1 223 ? 29.539 5.954 -13.538 1.00 83.50 223 PRO A CA 1
ATOM 1736 C C . PRO A 1 223 ? 29.097 4.599 -12.966 1.00 83.50 223 PRO A C 1
ATOM 1738 O O . PRO A 1 223 ? 29.924 3.704 -12.847 1.00 83.50 223 PRO A O 1
ATOM 1741 N N . THR A 1 224 ? 27.818 4.420 -12.631 1.00 85.69 224 THR A N 1
ATOM 1742 C CA . THR A 1 224 ? 27.299 3.171 -12.041 1.00 85.69 224 THR A CA 1
ATOM 1743 C C . THR A 1 224 ? 26.506 2.321 -13.034 1.00 85.69 224 THR A C 1
ATOM 1745 O O . THR A 1 224 ? 26.359 1.119 -12.838 1.00 85.69 224 THR A O 1
ATOM 1748 N N . SER A 1 225 ? 26.032 2.913 -14.133 1.00 83.00 225 SER A N 1
ATOM 1749 C CA . SER A 1 225 ? 25.155 2.245 -15.100 1.00 83.00 225 SER A CA 1
ATOM 1750 C C . SER A 1 225 ? 25.798 1.044 -15.798 1.00 83.00 225 SER A C 1
ATOM 1752 O O . SER A 1 225 ? 25.111 0.063 -16.071 1.00 83.00 225 SER A O 1
ATOM 1754 N N . SER A 1 226 ? 27.112 1.085 -16.048 1.00 84.88 226 SER A N 1
ATOM 1755 C CA . SER A 1 226 ? 27.849 -0.034 -16.649 1.00 84.88 226 SER A CA 1
ATOM 1756 C C . SER A 1 226 ? 27.971 -1.225 -15.701 1.00 84.88 226 SER A C 1
ATOM 1758 O O . SER A 1 226 ? 27.962 -2.363 -16.154 1.00 84.88 226 SER A O 1
ATOM 1760 N N . LEU A 1 227 ? 28.032 -0.983 -14.390 1.00 86.94 227 LEU A N 1
ATOM 1761 C CA . LEU A 1 227 ? 28.082 -2.036 -13.381 1.00 86.94 227 LEU A CA 1
ATOM 1762 C C . LEU A 1 227 ? 26.737 -2.765 -13.271 1.00 86.94 227 LEU A C 1
ATOM 1764 O O . LEU A 1 227 ? 26.714 -3.983 -13.111 1.00 86.94 227 LEU A O 1
ATOM 1768 N N . MET A 1 228 ? 25.623 -2.046 -13.425 1.00 84.50 228 MET A N 1
ATOM 1769 C CA . MET A 1 228 ? 24.265 -2.586 -13.262 1.00 84.50 228 MET A CA 1
ATOM 1770 C C . MET A 1 228 ? 23.849 -3.609 -14.328 1.00 84.50 228 MET A C 1
ATOM 1772 O O . MET A 1 228 ? 22.891 -4.339 -14.109 1.00 84.50 228 MET A O 1
ATOM 1776 N N . VAL A 1 229 ? 24.567 -3.698 -15.452 1.00 83.31 229 VAL A N 1
ATOM 1777 C CA . VAL A 1 229 ? 24.330 -4.708 -16.504 1.00 83.31 229 VAL A CA 1
ATOM 1778 C C . VAL A 1 229 ? 25.256 -5.929 -16.397 1.00 83.31 229 VAL A C 1
ATOM 1780 O O . VAL A 1 229 ? 25.228 -6.808 -17.255 1.00 83.31 229 VAL A O 1
ATOM 1783 N N . THR A 1 230 ? 26.097 -5.993 -15.362 1.00 88.44 230 THR A N 1
ATOM 1784 C CA . THR A 1 230 ? 27.024 -7.112 -15.122 1.00 88.44 230 THR A CA 1
ATOM 1785 C C . THR A 1 230 ? 26.438 -8.146 -14.158 1.00 88.44 230 THR A C 1
ATOM 1787 O O . THR A 1 230 ? 25.440 -7.893 -13.485 1.00 88.44 230 THR A O 1
ATOM 1790 N N . ALA A 1 231 ? 27.107 -9.296 -14.013 1.00 88.12 231 ALA A N 1
ATOM 1791 C CA . ALA A 1 231 ? 26.776 -10.280 -12.978 1.00 88.12 231 ALA A CA 1
ATOM 1792 C C . ALA A 1 231 ? 26.807 -9.675 -11.560 1.00 88.12 231 ALA A C 1
ATOM 1794 O O . ALA A 1 231 ? 25.932 -9.964 -10.746 1.00 88.12 231 ALA A O 1
ATOM 1795 N N . THR A 1 232 ? 27.762 -8.779 -11.286 1.00 88.44 232 THR A N 1
ATOM 1796 C CA . THR A 1 232 ? 27.841 -8.034 -10.020 1.00 88.44 232 THR A CA 1
ATOM 1797 C C . THR A 1 232 ? 26.635 -7.115 -9.838 1.00 88.44 232 THR A C 1
ATOM 1799 O O . THR A 1 232 ? 26.061 -7.065 -8.755 1.00 88.44 232 THR A O 1
ATOM 1802 N N . GLY A 1 233 ? 26.205 -6.428 -10.900 1.00 85.50 233 GLY A N 1
ATOM 1803 C CA . GLY A 1 233 ? 24.988 -5.612 -10.897 1.00 85.50 233 GLY A CA 1
ATOM 1804 C C . GLY A 1 233 ? 23.733 -6.427 -10.592 1.00 85.50 233 GLY A C 1
ATOM 1805 O O . GLY A 1 233 ? 22.952 -6.042 -9.726 1.00 85.50 233 GLY A O 1
ATOM 1806 N N . ASN A 1 234 ? 23.581 -7.596 -11.221 1.00 86.12 234 ASN A N 1
ATOM 1807 C CA . ASN A 1 234 ? 22.475 -8.516 -10.941 1.00 86.12 234 ASN A CA 1
ATOM 1808 C C . ASN A 1 234 ? 22.469 -8.980 -9.479 1.00 86.12 234 ASN A C 1
ATOM 1810 O O . ASN A 1 234 ? 21.407 -9.042 -8.863 1.00 86.12 234 ASN A O 1
ATOM 1814 N N . LEU A 1 235 ? 23.644 -9.261 -8.907 1.00 89.50 235 LEU A N 1
ATOM 1815 C CA . LEU A 1 235 ? 23.773 -9.617 -7.494 1.00 89.50 235 LEU A CA 1
ATOM 1816 C C . LEU A 1 235 ? 23.371 -8.453 -6.574 1.00 89.50 235 LEU A C 1
ATOM 1818 O O . LEU A 1 235 ? 22.652 -8.673 -5.604 1.00 89.50 235 LEU A O 1
ATOM 1822 N N . ILE A 1 236 ? 23.760 -7.215 -6.894 1.00 88.50 236 ILE A N 1
ATOM 1823 C CA . ILE A 1 236 ? 23.342 -6.020 -6.142 1.00 88.50 236 ILE A CA 1
ATOM 1824 C C . ILE A 1 236 ? 21.825 -5.818 -6.219 1.00 88.50 236 ILE A C 1
ATOM 1826 O O . ILE A 1 236 ? 21.201 -5.549 -5.195 1.00 88.50 236 ILE A O 1
ATOM 1830 N N . ILE A 1 237 ? 21.219 -5.977 -7.401 1.00 85.88 237 ILE A N 1
ATOM 1831 C CA . ILE A 1 237 ? 19.761 -5.888 -7.573 1.00 85.88 237 ILE A CA 1
ATOM 1832 C C . ILE A 1 237 ? 19.062 -6.961 -6.733 1.00 85.88 237 ILE A C 1
ATOM 1834 O O . ILE A 1 237 ? 18.109 -6.650 -6.020 1.00 85.88 237 ILE A O 1
ATOM 1838 N N . ALA A 1 238 ? 19.541 -8.207 -6.783 1.00 87.06 238 ALA A N 1
ATOM 1839 C CA . ALA A 1 238 ? 18.970 -9.309 -6.017 1.00 87.06 238 ALA A CA 1
ATOM 1840 C C . ALA A 1 238 ? 19.058 -9.051 -4.506 1.00 87.06 238 ALA A C 1
ATOM 1842 O O . ALA A 1 238 ? 18.052 -9.154 -3.809 1.00 87.06 238 ALA A O 1
ATOM 1843 N N . LEU A 1 239 ? 20.230 -8.646 -4.005 1.00 89.69 239 LEU A N 1
ATOM 1844 C CA . LEU A 1 239 ? 20.419 -8.305 -2.593 1.00 89.69 239 LEU A CA 1
ATOM 1845 C C . LEU A 1 239 ? 19.551 -7.120 -2.167 1.00 89.69 239 LEU A C 1
ATOM 1847 O O . LEU A 1 239 ? 18.927 -7.176 -1.113 1.00 89.69 239 LEU A O 1
ATOM 1851 N N . GLY A 1 240 ? 19.477 -6.068 -2.983 1.00 87.69 240 GLY A N 1
ATOM 1852 C CA . GLY A 1 240 ? 18.623 -4.918 -2.704 1.00 87.69 240 GLY A CA 1
ATOM 1853 C C . GLY A 1 240 ? 17.144 -5.302 -2.646 1.00 87.69 240 GLY A C 1
ATOM 1854 O O . GLY A 1 240 ? 16.460 -4.915 -1.708 1.00 87.69 240 GLY A O 1
ATOM 1855 N N . THR A 1 241 ? 16.671 -6.134 -3.576 1.00 86.06 241 THR A N 1
ATOM 1856 C CA . THR A 1 241 ? 15.282 -6.629 -3.575 1.00 86.06 241 THR A CA 1
ATOM 1857 C C . THR A 1 241 ? 14.990 -7.447 -2.315 1.00 86.06 241 THR A C 1
ATOM 1859 O O . THR A 1 241 ? 14.015 -7.178 -1.624 1.00 86.06 241 THR A O 1
ATOM 1862 N N . ILE A 1 242 ? 15.886 -8.372 -1.942 1.00 89.31 242 ILE A N 1
ATOM 1863 C CA . ILE A 1 242 ? 15.753 -9.166 -0.709 1.00 89.31 242 ILE A CA 1
ATOM 1864 C C . ILE A 1 242 ? 15.713 -8.259 0.529 1.00 89.31 242 ILE A C 1
ATOM 1866 O O . ILE A 1 242 ? 14.910 -8.484 1.431 1.00 89.31 242 ILE A O 1
ATOM 1870 N N . LEU A 1 243 ? 16.564 -7.231 0.592 1.00 89.94 243 LEU A N 1
ATOM 1871 C CA . LEU A 1 243 ? 16.560 -6.269 1.697 1.00 89.94 243 LEU A CA 1
ATOM 1872 C C . LEU A 1 243 ? 15.260 -5.452 1.747 1.00 89.94 243 LEU A C 1
ATOM 1874 O O . LEU A 1 243 ? 14.746 -5.214 2.840 1.00 89.94 243 LEU A O 1
ATOM 1878 N N . GLY A 1 244 ? 14.722 -5.059 0.589 1.00 87.75 244 GLY A N 1
ATOM 1879 C CA . GLY A 1 244 ? 13.413 -4.415 0.460 1.00 87.75 244 GLY A CA 1
ATOM 1880 C C . GLY A 1 244 ? 12.299 -5.294 1.024 1.00 87.75 244 GLY A C 1
ATOM 1881 O O . GLY A 1 244 ? 11.623 -4.896 1.976 1.00 87.75 244 GLY A O 1
ATOM 1882 N N . ASP A 1 245 ? 12.198 -6.534 0.550 1.00 87.94 245 ASP A N 1
ATOM 1883 C CA . ASP A 1 245 ? 11.199 -7.506 1.006 1.00 87.94 245 ASP A CA 1
ATOM 1884 C C . ASP A 1 245 ? 11.313 -7.794 2.512 1.00 87.94 245 ASP A C 1
ATOM 1886 O O . ASP A 1 245 ? 10.318 -7.778 3.242 1.00 87.94 245 ASP A O 1
ATOM 1890 N N . LEU A 1 246 ? 12.534 -8.002 3.017 1.00 90.81 246 LEU A N 1
ATOM 1891 C CA . LEU A 1 246 ? 12.778 -8.216 4.445 1.00 90.81 246 LEU A CA 1
ATOM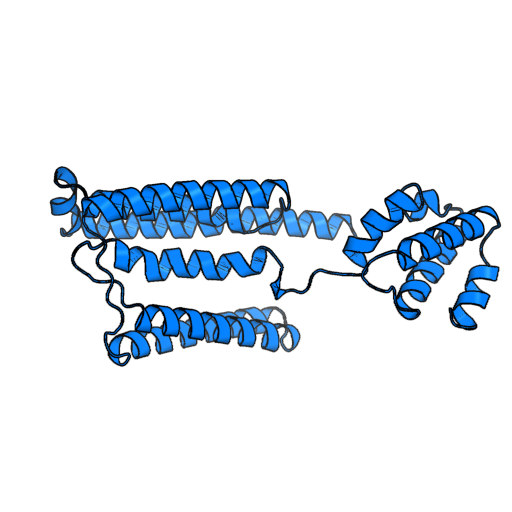 1892 C C . LEU A 1 246 ? 12.367 -7.004 5.281 1.00 90.81 246 LEU A C 1
ATOM 1894 O O . LEU A 1 246 ? 11.803 -7.174 6.362 1.00 90.81 246 LEU A O 1
ATOM 1898 N N . SER A 1 247 ? 12.614 -5.786 4.797 1.00 90.62 247 SER A N 1
ATOM 1899 C CA . SER A 1 247 ? 12.212 -4.571 5.506 1.00 90.62 247 SER A CA 1
ATOM 1900 C C . SER A 1 247 ? 10.690 -4.463 5.635 1.00 90.62 247 SER A C 1
ATOM 1902 O O . SER A 1 247 ? 10.192 -4.143 6.718 1.00 90.62 247 SER A O 1
ATOM 1904 N N . ILE A 1 248 ? 9.952 -4.831 4.580 1.00 89.69 248 ILE A N 1
ATOM 1905 C CA . ILE A 1 248 ? 8.488 -4.878 4.591 1.00 89.69 248 ILE A CA 1
ATOM 1906 C C . ILE A 1 248 ? 8.010 -5.900 5.622 1.00 89.69 248 ILE A C 1
ATOM 1908 O O . ILE A 1 248 ? 7.117 -5.601 6.415 1.00 89.69 248 ILE A O 1
ATOM 1912 N N . LEU A 1 249 ? 8.619 -7.089 5.651 1.00 89.81 249 LEU A N 1
ATOM 1913 C CA . LEU A 1 249 ? 8.254 -8.146 6.593 1.00 89.81 249 LEU A CA 1
ATOM 1914 C C . LEU A 1 249 ? 8.537 -7.751 8.046 1.00 89.81 249 LEU A C 1
ATOM 1916 O O . LEU A 1 249 ? 7.671 -7.942 8.893 1.00 89.81 249 LEU A O 1
ATOM 1920 N N . ILE A 1 250 ? 9.707 -7.179 8.346 1.00 89.12 250 ILE A N 1
ATOM 1921 C CA . ILE A 1 250 ? 10.094 -6.792 9.713 1.00 89.12 250 ILE A CA 1
ATOM 1922 C C . ILE A 1 250 ? 9.196 -5.665 10.235 1.00 89.12 250 ILE A C 1
ATOM 1924 O O . ILE A 1 250 ? 8.639 -5.772 11.329 1.00 89.12 250 ILE A O 1
ATOM 1928 N N . ILE A 1 251 ? 9.028 -4.593 9.455 1.00 87.38 251 ILE A N 1
ATOM 1929 C CA . ILE A 1 251 ? 8.210 -3.443 9.865 1.00 87.38 251 ILE A CA 1
ATOM 1930 C C . ILE A 1 251 ? 6.732 -3.844 9.913 1.00 87.38 251 ILE A C 1
ATOM 1932 O O . ILE A 1 251 ? 6.030 -3.512 10.867 1.00 87.38 251 ILE A O 1
ATOM 1936 N N . GLY A 1 252 ? 6.263 -4.601 8.920 1.00 86.50 252 GLY A N 1
ATOM 1937 C CA . GLY A 1 252 ? 4.900 -5.119 8.877 1.00 86.50 252 GLY A CA 1
ATOM 1938 C C . GLY A 1 252 ? 4.586 -6.047 10.051 1.00 86.50 252 GLY A C 1
ATOM 1939 O O . GLY A 1 252 ? 3.525 -5.933 10.662 1.00 86.50 252 GLY A O 1
ATOM 1940 N N . TRP A 1 253 ? 5.526 -6.915 10.430 1.00 87.31 253 TRP A N 1
ATOM 1941 C CA . TRP A 1 253 ? 5.397 -7.770 11.608 1.00 87.31 253 TRP A CA 1
ATOM 1942 C C . TRP A 1 253 ? 5.274 -6.954 12.895 1.00 87.31 253 TRP A C 1
ATOM 1944 O O . TRP A 1 253 ? 4.390 -7.226 13.705 1.00 87.31 253 TRP A O 1
ATOM 1954 N N . HIS A 1 254 ? 6.102 -5.920 13.064 1.00 87.38 254 HIS A N 1
ATOM 1955 C CA . HIS A 1 254 ? 6.015 -5.026 14.217 1.00 87.38 254 HIS A CA 1
ATOM 1956 C C . HIS A 1 254 ? 4.646 -4.333 14.302 1.00 87.38 254 HIS A C 1
ATOM 1958 O O . HIS A 1 254 ? 4.011 -4.357 15.352 1.00 87.38 254 HIS A O 1
ATOM 1964 N N . ILE A 1 255 ? 4.143 -3.796 13.184 1.00 85.38 255 ILE A N 1
ATOM 1965 C CA . ILE A 1 255 ? 2.811 -3.171 13.113 1.00 85.38 255 ILE A CA 1
ATOM 1966 C C . ILE A 1 255 ? 1.716 -4.182 13.467 1.00 85.38 255 ILE A C 1
ATOM 1968 O O . ILE A 1 255 ? 0.804 -3.877 14.234 1.00 85.38 255 ILE A O 1
ATOM 1972 N N . TRP A 1 256 ? 1.805 -5.406 12.943 1.00 84.50 256 TRP A N 1
ATOM 1973 C CA . TRP A 1 256 ? 0.852 -6.464 13.269 1.00 84.50 256 TRP A CA 1
ATOM 1974 C C . TRP A 1 256 ? 0.847 -6.797 14.766 1.00 84.50 256 TRP A C 1
ATOM 1976 O O . TRP A 1 256 ? -0.229 -6.906 15.352 1.00 84.50 256 TRP A O 1
ATOM 1986 N N . GLN A 1 257 ? 2.020 -6.906 15.399 1.00 84.62 257 GLN A N 1
ATOM 1987 C CA . GLN A 1 257 ? 2.126 -7.138 16.842 1.00 84.62 257 GLN A CA 1
ATOM 1988 C C . GLN A 1 257 ? 1.480 -6.006 17.653 1.00 84.62 257 GLN A C 1
ATOM 1990 O O . GLN A 1 257 ? 0.721 -6.283 18.582 1.00 84.62 257 GLN A O 1
ATOM 1995 N N . THR A 1 258 ? 1.716 -4.747 17.278 1.00 82.31 258 THR A N 1
ATOM 1996 C CA . THR A 1 258 ? 1.114 -3.581 17.944 1.00 82.31 258 THR A CA 1
ATOM 1997 C C . THR A 1 258 ? -0.413 -3.597 17.837 1.00 82.31 258 THR A C 1
ATOM 1999 O O . THR A 1 258 ? -1.107 -3.411 18.839 1.00 82.31 258 THR A O 1
ATOM 2002 N N . ARG A 1 259 ? -0.955 -3.941 16.660 1.00 78.62 259 ARG A N 1
ATOM 2003 C CA . ARG A 1 259 ? -2.405 -4.099 16.457 1.00 78.62 259 ARG A CA 1
ATOM 2004 C C . ARG A 1 259 ? -3.004 -5.189 17.351 1.00 78.62 259 ARG A C 1
ATOM 2006 O O . ARG A 1 259 ? -4.082 -4.983 17.905 1.00 78.62 259 ARG A O 1
ATOM 2013 N N . GLN A 1 260 ? -2.323 -6.327 17.501 1.00 76.56 260 GLN A N 1
ATOM 2014 C CA . GLN A 1 260 ? -2.783 -7.423 18.365 1.00 76.56 260 GLN A CA 1
ATOM 2015 C C . GLN A 1 260 ? -2.799 -7.012 19.842 1.00 76.56 260 GLN A C 1
ATOM 2017 O O . GLN A 1 260 ? -3.794 -7.235 20.529 1.00 76.56 260 GLN A O 1
ATOM 2022 N N . ALA A 1 261 ? -1.747 -6.337 20.315 1.00 74.38 261 ALA A N 1
ATOM 2023 C CA . ALA A 1 261 ? -1.680 -5.839 21.689 1.00 74.38 261 ALA A CA 1
ATOM 2024 C C . ALA A 1 261 ? -2.813 -4.841 22.002 1.00 74.38 261 ALA A C 1
ATOM 2026 O O . ALA A 1 261 ? -3.399 -4.870 23.083 1.00 74.38 261 ALA A O 1
ATOM 2027 N N . HIS A 1 262 ? -3.182 -3.990 21.039 1.00 67.56 262 HIS A N 1
ATOM 2028 C CA . HIS A 1 262 ? -4.310 -3.069 21.187 1.00 67.56 262 HIS A CA 1
ATOM 2029 C C . HIS A 1 262 ? -5.686 -3.743 21.171 1.00 67.56 262 HIS A C 1
ATOM 2031 O O . HIS A 1 262 ? -6.625 -3.186 21.737 1.00 67.56 262 HIS A O 1
ATOM 2037 N N . GLN A 1 263 ? -5.829 -4.901 20.523 1.00 59.16 263 GLN A N 1
ATOM 2038 C CA . GLN A 1 263 ? -7.074 -5.673 20.540 1.00 59.16 263 GLN A CA 1
ATOM 2039 C C . GLN A 1 263 ? -7.250 -6.417 21.866 1.00 59.16 263 GLN A C 1
ATOM 2041 O O . GLN A 1 263 ? -8.337 -6.378 22.426 1.00 59.16 263 GLN A O 1
ATOM 2046 N N . GLN A 1 264 ? -6.176 -6.990 22.413 1.00 53.72 264 GLN A N 1
ATOM 2047 C CA . GLN A 1 264 ? -6.208 -7.701 23.697 1.00 53.72 264 GLN A CA 1
ATOM 2048 C C . GLN A 1 264 ? -6.480 -6.786 24.898 1.00 53.72 264 GLN A C 1
ATOM 2050 O O . GLN A 1 264 ? -7.108 -7.217 25.850 1.00 53.72 264 GLN A O 1
ATOM 2055 N N . ASN A 1 265 ? -6.065 -5.517 24.851 1.00 50.19 265 ASN A N 1
ATOM 2056 C CA . ASN A 1 265 ? -6.374 -4.540 25.907 1.00 50.19 265 ASN A CA 1
ATOM 2057 C C . ASN A 1 265 ? -7.818 -3.998 25.859 1.00 50.19 265 ASN A C 1
ATOM 2059 O O . ASN A 1 265 ? -8.173 -3.155 26.682 1.00 50.19 265 ASN A O 1
ATOM 2063 N N . LYS A 1 266 ? -8.619 -4.391 24.859 1.00 44.16 266 LYS A N 1
ATOM 2064 C CA . LYS A 1 266 ? -10.031 -3.996 24.718 1.00 44.16 266 LYS A CA 1
ATOM 2065 C C . LYS A 1 266 ? -11.012 -5.114 25.091 1.00 44.16 266 LYS A C 1
ATOM 2067 O O . LYS A 1 266 ? -12.209 -4.836 25.125 1.00 44.16 266 LYS A O 1
ATOM 2072 N N . GLU A 1 267 ? -10.518 -6.330 25.316 1.00 39.88 267 GLU A N 1
ATOM 2073 C CA . GLU A 1 267 ? -11.272 -7.470 25.862 1.00 39.88 267 GLU A CA 1
ATOM 2074 C C . GLU A 1 267 ? -11.112 -7.527 27.386 1.00 39.88 267 GLU A C 1
ATOM 2076 O O . GLU A 1 267 ? -12.107 -7.887 28.054 1.00 39.88 267 GLU A O 1
#

Sequence (267 aa):
MTTQNAALRDQLTPTNREYWDQLVVLLAQQPHHTSDAQLHDLLTGLLVAQERQEDASQFFGGTPAEAVRTLTATLWPRPWWLTSDLWFPFILFTIGIILPTAILPAVPLQASLMAVQYGLLVIALGLGIWLAPKFSPRGRLVSWGLIIVVLLAVLSVAARWVPAAGLFYLTRKGGSVFLLVFAVALTALIVGIQRRQPESWLPALTADVWITTLLALMARIAPTSSLMVTATGNLIIALGTILGDLSILIIGWHIWQTRQAHQQNKE

Secondary structure (DSSP, 8-state):
--HHHHHHHTTS-HHHHHHHHHHHHHHHTSSSPPPHHHHHHHHHHHHHHHHTT--HHHHHTS-HHHHHHHHHHHHSPPPGGGSHHHHHHHHHHIIIIIHHHTTSTTSPEEHHHHHHHHHHHHHHHHHHHHHGGGS-HHHHHHHHHHHHHHHHHHHHHHHHHS---SEE---HHHHHHHHHHHHHHHHHHHHHHHHH-TT-SGGGHHHHHHHHHHHHHHHHSHHHHTGGGSHHHHHHHHHHHHHHHHHHHHHHHHHHHHHHHHHHTT-

Radius of gyration: 25.73 Å; chains: 1; bounding box: 71×37×67 Å

Organism: NCBI:txid267363

Foldseek 3Di:
DDPVLVVLLVLDDPQQNVQLVLLQVVQCPDPDHQDPVNSVVVSVQQSVCVVVVHHPCRSLVHGSNVSSVVVVCVRCPDDPCPDLQVVVLVVVCCLVPVLVQLLAQPRWDFVQLVVVLVVLVVVLVVVLVVCQVVDDPVVSVVSNVVSVVVSVVVSVVSVVPRDRHDTHGCHLVNSLVVLVCVLVVLVVVLVVVCVVPVLRLSVLQNLSSVLSSVLSNLCSDDVNVVVCPDPNVVVSVVVSNVVSVVSSVVSNVVSVVVVVVVVVVVD